Protein AF-A0A9Q0MK23-F1 (afdb_monomer_lite)

Foldseek 3Di:
DDPVVVVCCCCVPAWVVPWFQLPDPPTGTGDDPPPDDDPCNNPDPPDPADQVNVDNGQDKAKWKWKAAPVCVVVLVVQLVVLCVVPNFDQPDNAKDKDWDAADCPQADLRHPGTIIMIMGIFTDDPDLQADATGCQQSVQSSNVSCVVNLIDTDPPRAFLQCLALVNCVSRRVNLVVVLVVCCVVPVPCPVDDPSNCRSNVVDRDDDDDPSRQQCVSRPNHQDDAQSNEHPQWTFDDDSNGTGTHGNDPPPVPPCPPVPPPPPVVVVVVVVVPDDD

Radius of gyration: 21.76 Å; chains: 1; bounding box: 47×67×47 Å

Structure (mmCIF, N/CA/C/O backbone):
data_AF-A0A9Q0MK23-F1
#
_entry.id   AF-A0A9Q0MK23-F1
#
loop_
_atom_site.group_PDB
_atom_site.id
_atom_site.type_symbol
_atom_site.label_atom_id
_atom_site.label_alt_id
_atom_site.label_comp_id
_atom_site.label_asym_id
_atom_site.label_entity_id
_atom_site.label_seq_id
_atom_site.pdbx_PDB_ins_code
_atom_site.Cartn_x
_atom_site.Cartn_y
_atom_site.Cartn_z
_atom_site.occupancy
_atom_site.B_iso_or_equiv
_atom_site.auth_seq_id
_atom_site.auth_comp_id
_atom_site.auth_asym_id
_atom_site.auth_atom_id
_atom_site.pdbx_PDB_model_num
ATOM 1 N N . MET A 1 1 ? 8.676 -28.041 -16.168 1.00 52.66 1 MET A N 1
ATOM 2 C CA . MET A 1 1 ? 8.515 -27.317 -14.887 1.00 52.66 1 MET A CA 1
ATOM 3 C C . MET A 1 1 ? 9.915 -26.958 -14.398 1.00 52.66 1 MET A C 1
ATOM 5 O O . MET A 1 1 ? 10.782 -27.816 -14.487 1.00 52.66 1 MET A O 1
ATOM 9 N N . GLY A 1 2 ? 10.193 -25.704 -14.025 1.00 67.25 2 GLY A N 1
ATOM 10 C CA . GLY A 1 2 ? 11.558 -25.291 -13.646 1.00 67.25 2 GLY A CA 1
ATOM 11 C C . GLY A 1 2 ? 11.988 -25.865 -12.290 1.00 67.25 2 GLY A C 1
ATOM 12 O O . GLY A 1 2 ? 11.131 -26.119 -11.449 1.00 67.25 2 GLY A O 1
ATOM 13 N N . ALA A 1 3 ? 13.294 -26.030 -12.052 1.00 53.12 3 ALA A N 1
ATOM 14 C CA . ALA A 1 3 ? 13.825 -26.611 -10.809 1.00 53.12 3 ALA A CA 1
ATOM 15 C C . ALA A 1 3 ? 13.333 -25.888 -9.538 1.00 53.12 3 ALA A C 1
ATOM 17 O O . ALA A 1 3 ? 12.965 -26.541 -8.567 1.00 53.12 3 ALA A O 1
ATOM 18 N N . ILE A 1 4 ? 13.229 -24.552 -9.574 1.00 47.31 4 ILE A N 1
ATOM 19 C CA . ILE A 1 4 ? 12.642 -23.754 -8.482 1.00 47.31 4 ILE A CA 1
ATOM 20 C C . ILE A 1 4 ? 11.190 -24.150 -8.246 1.00 47.31 4 ILE A C 1
ATOM 22 O O . ILE A 1 4 ? 10.800 -24.368 -7.114 1.00 47.31 4 ILE A O 1
ATOM 26 N N . GLN A 1 5 ? 10.389 -24.253 -9.307 1.00 48.34 5 GLN A N 1
ATOM 27 C CA . GLN A 1 5 ? 8.966 -24.553 -9.190 1.00 48.34 5 GLN A CA 1
ATOM 28 C C . GLN A 1 5 ? 8.741 -25.946 -8.595 1.00 48.34 5 GLN A C 1
ATOM 30 O O . GLN A 1 5 ? 7.922 -26.089 -7.695 1.00 48.34 5 GLN A O 1
ATOM 35 N N . VAL A 1 6 ? 9.513 -26.941 -9.044 1.00 63.72 6 VAL A N 1
ATOM 36 C CA . VAL A 1 6 ? 9.483 -28.302 -8.485 1.00 63.72 6 VAL A CA 1
ATOM 37 C C . VAL A 1 6 ? 9.879 -28.288 -7.008 1.00 63.72 6 VAL A C 1
ATOM 39 O O . VAL A 1 6 ? 9.215 -28.913 -6.186 1.00 63.72 6 VAL A O 1
ATOM 42 N N . TRP A 1 7 ? 10.926 -27.541 -6.652 1.00 57.31 7 TRP A N 1
ATOM 43 C CA . TRP A 1 7 ? 11.396 -27.455 -5.271 1.00 57.31 7 TRP A CA 1
ATOM 44 C C . TRP A 1 7 ? 10.432 -26.678 -4.365 1.00 57.31 7 TRP A C 1
ATOM 46 O O . TRP A 1 7 ? 10.212 -27.072 -3.225 1.00 57.31 7 TRP A O 1
ATOM 56 N N . THR A 1 8 ? 9.808 -25.609 -4.859 1.00 53.47 8 THR A N 1
ATOM 57 C CA . THR A 1 8 ? 8.755 -24.858 -4.162 1.00 53.47 8 THR A CA 1
ATOM 58 C C . THR A 1 8 ? 7.526 -25.733 -3.930 1.00 53.47 8 THR A C 1
ATOM 60 O O . THR A 1 8 ? 7.001 -25.754 -2.823 1.00 53.47 8 THR A O 1
ATOM 63 N N . GLU A 1 9 ? 7.086 -26.492 -4.937 1.00 59.19 9 GLU A N 1
ATOM 64 C CA . GLU A 1 9 ? 5.956 -27.416 -4.796 1.00 59.19 9 GLU A CA 1
ATOM 65 C C . GLU A 1 9 ? 6.268 -28.520 -3.779 1.00 59.19 9 GLU A C 1
ATOM 67 O O . GLU A 1 9 ? 5.453 -28.810 -2.906 1.00 59.19 9 GLU A O 1
ATOM 72 N N . LEU A 1 10 ? 7.471 -29.094 -3.831 1.00 63.94 10 LEU A N 1
ATOM 73 C CA . LEU A 1 10 ? 7.904 -30.074 -2.844 1.00 63.94 10 LEU A CA 1
ATOM 74 C C . LEU A 1 10 ? 7.928 -29.468 -1.434 1.00 63.94 10 LEU A C 1
ATOM 76 O O . LEU A 1 10 ? 7.274 -30.009 -0.553 1.00 63.94 10 LEU A O 1
ATOM 80 N N . SER A 1 11 ? 8.629 -28.346 -1.243 1.00 56.69 11 SER A N 1
ATOM 81 C CA . SER A 1 11 ? 8.941 -27.766 0.075 1.00 56.69 11 SER A CA 1
ATOM 82 C C . SER A 1 11 ? 7.791 -27.028 0.769 1.00 56.69 11 SER A C 1
ATOM 84 O O . SER A 1 11 ? 7.803 -26.911 1.994 1.00 56.69 11 SER A O 1
ATOM 86 N N . LEU A 1 12 ? 6.824 -26.491 0.016 1.00 56.09 12 LEU A N 1
ATOM 87 C CA . LEU A 1 12 ? 5.689 -25.748 0.580 1.00 56.09 12 LEU A CA 1
ATOM 88 C C . LEU A 1 12 ? 4.392 -26.552 0.605 1.00 56.09 12 LEU A C 1
ATOM 90 O O . LEU A 1 12 ? 3.521 -26.245 1.415 1.00 56.09 12 LEU A O 1
ATOM 94 N N . TYR A 1 13 ? 4.235 -27.531 -0.290 1.00 54.88 13 TYR A N 1
ATOM 95 C CA . TYR A 1 13 ? 2.952 -28.209 -0.485 1.00 54.88 13 TYR A CA 1
ATOM 96 C C . TYR A 1 13 ? 2.974 -29.685 -0.091 1.00 54.88 13 TYR A C 1
ATOM 98 O O . TYR A 1 13 ? 1.978 -30.184 0.422 1.00 54.88 13 TYR A O 1
ATOM 106 N N . LYS A 1 14 ? 4.083 -30.394 -0.333 1.00 59.47 14 LYS A N 1
ATOM 107 C CA . LYS A 1 14 ? 4.143 -31.854 -0.147 1.00 59.47 14 LYS A CA 1
ATOM 108 C C . LYS A 1 14 ? 4.916 -32.265 1.103 1.00 59.47 14 LYS A C 1
ATOM 110 O O . LYS A 1 14 ? 4.497 -33.182 1.800 1.00 59.47 14 LYS A O 1
ATOM 115 N N . GLN A 1 15 ? 6.030 -31.597 1.387 1.00 63.53 15 GLN A N 1
ATOM 116 C CA . GLN A 1 15 ? 6.973 -31.997 2.424 1.00 63.53 15 GLN A CA 1
ATOM 117 C C . GLN A 1 15 ? 7.736 -30.786 2.969 1.00 63.53 15 GLN A C 1
ATOM 119 O O . GLN A 1 15 ? 8.055 -29.879 2.215 1.00 63.53 15 GLN A O 1
ATOM 124 N N . ALA A 1 16 ? 8.110 -30.783 4.250 1.00 60.09 16 ALA A N 1
ATOM 125 C CA . ALA A 1 16 ? 9.074 -29.817 4.789 1.00 60.09 16 ALA A CA 1
ATOM 126 C C . ALA A 1 16 ? 10.479 -30.460 4.870 1.00 60.09 16 ALA A C 1
ATOM 128 O O . ALA A 1 16 ? 10.826 -31.062 5.885 1.00 60.09 16 ALA A O 1
ATOM 129 N N . PRO A 1 17 ? 11.324 -30.366 3.823 1.00 53.47 17 PRO A N 1
ATOM 130 C CA . PRO A 1 17 ? 12.537 -31.187 3.692 1.00 53.47 17 PRO A CA 1
ATOM 131 C C . PRO A 1 17 ? 13.625 -30.882 4.728 1.00 53.47 17 PRO A C 1
ATOM 133 O O . PRO A 1 17 ? 14.553 -31.664 4.902 1.00 53.47 17 PRO A O 1
ATOM 136 N N . LEU A 1 18 ? 13.541 -29.732 5.400 1.00 52.94 18 LEU A N 1
ATOM 137 C CA . LEU A 1 18 ? 14.566 -29.264 6.334 1.00 52.94 18 LEU A CA 1
ATOM 138 C C . LEU A 1 18 ? 14.138 -29.360 7.798 1.00 52.94 18 LEU A C 1
ATOM 140 O O . LEU A 1 18 ? 14.956 -29.108 8.683 1.00 52.94 18 LEU A O 1
ATOM 144 N N . ARG A 1 19 ? 12.864 -29.666 8.076 1.00 55.44 19 ARG A N 1
ATOM 145 C CA . ARG A 1 19 ? 12.361 -29.666 9.446 1.00 55.44 19 ARG A CA 1
ATOM 146 C C . ARG A 1 19 ? 11.060 -30.423 9.605 1.00 55.44 19 ARG A C 1
ATOM 148 O O . ARG A 1 19 ? 10.177 -30.287 8.770 1.00 55.44 19 ARG A O 1
ATOM 155 N N . GLN A 1 20 ? 10.907 -31.076 10.756 1.00 58.97 20 GLN A N 1
ATOM 156 C CA . GLN A 1 20 ? 9.629 -31.653 11.128 1.00 58.97 20 GLN A CA 1
ATOM 157 C C . GLN A 1 20 ? 8.517 -30.591 11.213 1.00 58.97 20 GLN A C 1
ATOM 159 O O . GLN A 1 20 ? 8.655 -29.648 12.006 1.00 58.97 20 GLN A O 1
ATOM 164 N N . PRO A 1 21 ? 7.432 -30.698 10.413 1.00 55.38 21 PRO A N 1
ATOM 165 C CA . PRO A 1 21 ? 6.253 -29.866 10.568 1.00 55.38 21 PRO A CA 1
ATOM 166 C C . PRO A 1 21 ? 5.661 -30.078 11.955 1.00 55.38 21 PRO A C 1
ATOM 168 O O . PRO A 1 21 ? 5.456 -31.208 12.389 1.00 55.38 21 PRO A O 1
ATOM 171 N N . VAL A 1 22 ? 5.320 -28.981 12.624 1.00 53.56 22 VAL A N 1
ATOM 172 C CA . VAL A 1 22 ? 4.729 -28.995 13.973 1.00 53.56 22 VAL A CA 1
ATOM 173 C C . VAL A 1 22 ? 3.346 -29.683 14.000 1.00 53.56 22 VAL A C 1
ATOM 175 O O . VAL A 1 22 ? 2.850 -30.003 15.073 1.00 53.56 22 VAL A O 1
ATOM 178 N N . PHE A 1 23 ? 2.744 -29.945 12.833 1.00 54.06 23 PHE A N 1
ATOM 179 C CA . PHE A 1 23 ? 1.391 -30.496 12.660 1.00 54.06 23 PHE A CA 1
ATOM 180 C C . PHE A 1 23 ? 1.347 -31.846 11.937 1.00 54.06 23 PHE A C 1
ATOM 182 O O . PHE A 1 23 ? 0.297 -32.234 11.435 1.00 54.06 23 PHE A O 1
ATOM 189 N N . SER A 1 24 ? 2.475 -32.542 11.820 1.00 55.50 24 SER A N 1
ATOM 190 C CA . SER A 1 24 ? 2.459 -33.892 11.265 1.00 55.50 24 SER A CA 1
ATOM 191 C C . SER A 1 24 ? 2.039 -34.881 12.356 1.00 55.50 24 SER A C 1
ATOM 193 O O . SER A 1 24 ? 2.682 -34.983 13.401 1.00 55.50 24 SER A O 1
ATOM 195 N N . GLU A 1 25 ? 0.944 -35.595 12.105 1.00 54.75 25 GLU A N 1
ATOM 196 C CA . GLU A 1 25 ? 0.467 -36.698 12.951 1.00 54.75 25 GLU A CA 1
ATOM 197 C C . GLU A 1 25 ? 1.193 -38.022 12.630 1.00 54.75 25 GLU A C 1
ATOM 199 O O . GLU A 1 25 ? 1.073 -38.993 13.370 1.00 54.75 25 GLU A O 1
ATOM 204 N N . ASP A 1 26 ? 1.990 -38.051 11.554 1.00 59.41 26 ASP A N 1
ATOM 205 C CA . ASP A 1 26 ? 2.649 -39.233 10.984 1.00 59.41 26 ASP A CA 1
ATOM 206 C C . ASP A 1 26 ? 4.183 -39.273 11.164 1.00 59.41 26 ASP A C 1
ATOM 208 O O . ASP A 1 26 ? 4.863 -40.073 10.525 1.00 59.41 26 ASP A O 1
ATOM 212 N N . GLY A 1 27 ? 4.759 -38.445 12.045 1.00 57.50 27 GLY A N 1
ATOM 213 C CA . GLY A 1 27 ? 6.188 -38.534 12.405 1.00 57.50 27 GLY A CA 1
ATOM 214 C C . GLY A 1 27 ? 7.124 -37.532 11.718 1.00 57.50 27 GLY A C 1
ATOM 215 O O . GLY A 1 27 ? 8.347 -37.627 11.837 1.00 57.50 27 GLY A O 1
ATOM 216 N N . GLY A 1 28 ? 6.571 -36.508 11.079 1.00 56.25 28 GLY A N 1
ATOM 217 C CA . GLY A 1 28 ? 7.235 -35.220 10.941 1.00 56.25 28 GLY A CA 1
ATOM 218 C C . GLY A 1 28 ? 7.718 -34.856 9.548 1.00 56.25 28 GLY A C 1
ATOM 219 O O . GLY A 1 28 ? 8.717 -34.164 9.476 1.00 56.25 28 GLY A O 1
ATOM 220 N N . PHE A 1 29 ? 7.076 -35.231 8.440 1.00 59.88 29 PHE A N 1
ATOM 221 C CA . PHE A 1 29 ? 7.522 -34.720 7.125 1.00 59.88 29 PHE A CA 1
ATOM 222 C C . PHE A 1 29 ? 6.399 -34.373 6.156 1.00 59.88 29 PHE A C 1
ATOM 224 O O . PHE A 1 29 ? 6.609 -33.527 5.287 1.00 59.88 29 PHE A O 1
ATOM 231 N N . THR A 1 30 ? 5.215 -34.946 6.336 1.00 60.16 30 THR A N 1
ATOM 232 C CA . THR A 1 30 ? 4.072 -34.768 5.442 1.00 60.16 30 THR A CA 1
ATOM 233 C C . THR A 1 30 ? 3.189 -33.617 5.928 1.00 60.16 30 THR A C 1
ATOM 235 O O . THR A 1 30 ? 2.909 -33.489 7.120 1.00 60.16 30 THR A O 1
ATOM 238 N N . LEU A 1 31 ? 2.779 -32.731 5.016 1.00 59.19 31 LEU A N 1
ATOM 239 C CA . LEU A 1 31 ? 1.850 -31.637 5.314 1.00 59.19 31 LEU A CA 1
ATOM 240 C C . LEU A 1 31 ? 0.431 -32.051 4.909 1.00 59.19 31 LEU A C 1
ATOM 242 O O . LEU A 1 31 ? 0.141 -32.192 3.722 1.00 59.19 31 LEU A O 1
ATOM 246 N N . THR A 1 32 ? -0.473 -32.201 5.877 1.00 57.44 32 THR A N 1
ATOM 247 C CA . THR A 1 32 ? -1.899 -32.413 5.592 1.00 57.44 32 THR A CA 1
ATOM 248 C C . THR A 1 32 ? -2.557 -31.060 5.313 1.00 57.44 32 THR A C 1
ATOM 250 O O . THR A 1 32 ? -2.648 -30.208 6.194 1.00 57.44 32 THR A O 1
ATOM 253 N N . ASN A 1 33 ? -2.984 -30.826 4.071 1.00 54.56 33 ASN A N 1
ATOM 254 C CA . ASN A 1 33 ? -3.723 -29.623 3.675 1.00 54.56 33 ASN A CA 1
ATOM 255 C C . ASN A 1 33 ? -5.242 -29.885 3.806 1.00 54.56 33 ASN A C 1
ATOM 257 O O . ASN A 1 33 ? -5.711 -30.861 3.216 1.00 54.56 33 ASN A O 1
ATOM 261 N N . PRO A 1 34 ? -6.025 -29.042 4.514 1.00 55.41 34 PRO A N 1
ATOM 262 C CA . PRO A 1 34 ? -5.636 -27.783 5.156 1.00 55.41 34 PRO A CA 1
ATOM 263 C C . PRO A 1 34 ? -4.910 -27.948 6.492 1.00 55.41 34 PRO A C 1
ATOM 265 O O . PRO A 1 34 ? -5.410 -28.585 7.413 1.00 55.41 34 PRO A O 1
ATOM 268 N N . ALA A 1 35 ? -3.768 -27.264 6.623 1.00 56.31 35 ALA A N 1
ATOM 269 C CA . ALA A 1 35 ? -3.115 -27.061 7.910 1.00 56.31 35 ALA A CA 1
ATOM 270 C C . ALA A 1 35 ? -3.940 -26.051 8.724 1.00 56.31 35 ALA A C 1
ATOM 272 O O . ALA A 1 35 ? -3.910 -24.846 8.465 1.00 56.31 35 ALA A O 1
ATOM 273 N N . THR A 1 36 ? -4.716 -26.542 9.689 1.00 53.88 36 THR A N 1
ATOM 274 C CA . THR A 1 36 ? -5.566 -25.721 10.561 1.00 53.88 36 THR A CA 1
ATOM 275 C C . THR A 1 36 ? -4.973 -25.619 11.964 1.00 53.88 36 THR A C 1
ATOM 277 O O . THR A 1 36 ? -4.574 -26.626 12.540 1.00 53.88 36 THR A O 1
ATOM 280 N N . GLY A 1 37 ? -4.932 -24.418 12.546 1.00 61.78 37 GLY A N 1
ATOM 281 C CA . GLY A 1 37 ? -4.391 -24.196 13.890 1.00 61.78 37 GLY A CA 1
ATOM 282 C C . GLY A 1 37 ? -4.315 -22.715 14.267 1.00 61.78 37 GLY A C 1
ATOM 283 O O . GLY A 1 37 ? -4.621 -21.834 13.463 1.00 61.78 37 GLY A O 1
ATOM 284 N N . TYR A 1 38 ? -3.904 -22.413 15.499 1.00 53.34 38 TYR A N 1
ATOM 285 C CA . TYR A 1 38 ? -3.679 -21.028 15.921 1.00 53.34 38 TYR A CA 1
ATOM 286 C C . TYR A 1 38 ? -2.484 -20.413 15.177 1.00 53.34 38 TYR A C 1
ATOM 288 O O . TYR A 1 38 ? -1.468 -21.076 14.976 1.00 53.34 38 TYR A O 1
ATOM 296 N N . ALA A 1 39 ? -2.560 -19.124 14.824 1.00 51.16 39 ALA A N 1
ATOM 297 C CA . ALA A 1 39 ? -1.513 -18.434 14.057 1.00 51.16 39 ALA A CA 1
ATOM 298 C C . ALA A 1 39 ? -0.118 -18.534 14.701 1.00 51.16 39 ALA A C 1
ATOM 300 O O . ALA A 1 39 ? 0.872 -18.733 14.002 1.00 51.16 39 ALA A O 1
ATOM 301 N N . HIS A 1 40 ? -0.042 -18.471 16.036 1.00 52.22 40 HIS A N 1
ATOM 302 C CA . HIS A 1 40 ? 1.217 -18.637 16.765 1.00 52.22 40 HIS A CA 1
ATOM 303 C C . HIS A 1 40 ? 1.793 -20.055 16.666 1.00 52.22 40 HIS A C 1
ATOM 305 O O . HIS A 1 40 ? 2.968 -20.218 16.943 1.00 52.22 40 HIS A O 1
ATOM 311 N N . GLY A 1 41 ? 0.998 -21.069 16.315 1.00 51.09 41 GLY A N 1
ATOM 312 C CA . GLY A 1 41 ? 1.461 -22.429 16.040 1.00 51.09 41 GLY A CA 1
ATOM 313 C C . GLY A 1 41 ? 1.798 -22.637 14.562 1.00 51.09 41 GLY A C 1
ATOM 314 O O . GLY A 1 41 ? 2.791 -23.283 14.255 1.00 51.09 41 GLY A O 1
ATOM 315 N N . LEU A 1 42 ? 1.001 -22.062 13.653 1.00 52.69 42 LEU A N 1
ATOM 316 C CA . LEU A 1 42 ? 1.181 -22.184 12.198 1.00 52.69 42 LEU A CA 1
ATOM 317 C C . LEU A 1 42 ? 2.374 -21.378 11.664 1.00 52.69 42 LEU A C 1
ATOM 319 O O . LEU A 1 42 ? 3.008 -21.787 10.698 1.00 52.69 42 LEU A O 1
ATOM 323 N N . MET A 1 43 ? 2.670 -20.229 12.279 1.00 52.06 43 MET A N 1
ATOM 324 C CA . MET A 1 43 ? 3.688 -19.280 11.809 1.00 52.06 43 MET A CA 1
ATOM 325 C C . MET A 1 43 ? 4.837 -19.084 12.808 1.00 52.06 43 MET A C 1
ATOM 327 O O . MET A 1 43 ? 5.680 -18.207 12.607 1.00 52.06 43 MET A O 1
ATOM 331 N N . GLN A 1 44 ? 4.901 -19.863 13.900 1.00 52.72 44 GLN A N 1
ATOM 332 C CA . GLN A 1 44 ? 6.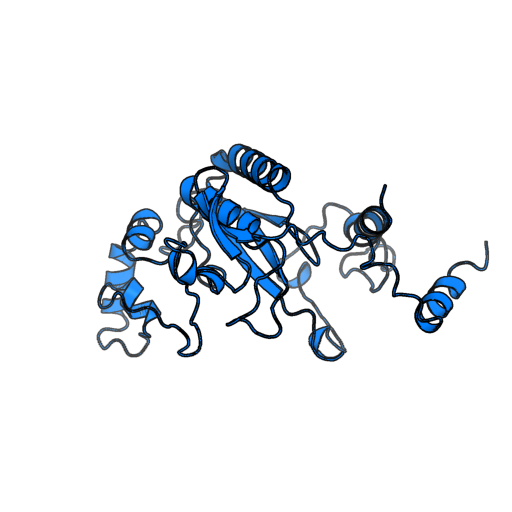064 -19.790 14.786 1.00 52.72 44 GLN A CA 1
ATOM 333 C C . GLN A 1 44 ? 7.285 -20.385 14.096 1.00 52.72 44 GLN A C 1
ATOM 335 O O . GLN A 1 44 ? 7.430 -21.601 13.971 1.00 52.72 44 GLN A O 1
ATOM 340 N N . ASN A 1 45 ? 8.254 -19.527 13.804 1.00 52.53 45 ASN A N 1
ATOM 341 C CA . ASN A 1 45 ? 9.634 -19.961 13.687 1.00 52.53 45 ASN A CA 1
ATOM 342 C C . ASN A 1 45 ? 10.158 -20.270 15.097 1.00 52.53 45 ASN A C 1
ATOM 344 O O . ASN A 1 45 ? 10.768 -19.423 15.741 1.00 52.53 45 ASN A O 1
ATOM 348 N N . ARG A 1 46 ? 9.910 -21.473 15.626 1.00 55.81 46 ARG A N 1
ATOM 349 C CA . ARG A 1 46 ? 10.711 -21.959 16.765 1.00 55.81 46 ARG A CA 1
ATOM 350 C C . ARG A 1 46 ? 12.069 -22.296 16.189 1.00 55.81 46 ARG A C 1
ATOM 352 O O . ARG A 1 46 ? 12.090 -23.129 15.312 1.00 55.81 46 ARG A O 1
ATOM 359 N N . CYS A 1 47 ? 13.197 -21.734 16.588 1.00 56.31 47 CYS A N 1
ATOM 360 C CA . CYS A 1 47 ? 14.511 -22.142 16.062 1.00 56.31 47 CYS A CA 1
ATOM 361 C C . CYS A 1 47 ? 15.516 -22.288 17.207 1.00 56.31 47 CYS A C 1
ATOM 363 O O . CYS A 1 47 ? 15.464 -21.514 18.151 1.00 56.31 47 CYS A O 1
ATOM 365 N N . GLN A 1 48 ? 16.404 -23.292 17.136 1.00 63.50 48 GLN A N 1
ATOM 366 C CA . GLN A 1 48 ? 17.593 -23.358 18.007 1.00 63.50 48 GLN A CA 1
ATOM 367 C C . GLN A 1 48 ? 18.696 -22.420 17.494 1.00 63.50 48 GLN A C 1
ATOM 369 O O . GLN A 1 48 ? 19.367 -21.772 18.286 1.00 63.50 48 GLN A O 1
ATOM 374 N N . LYS A 1 49 ? 18.842 -22.334 16.164 1.00 58.31 49 LYS A N 1
ATOM 375 C CA . LYS A 1 49 ? 19.532 -21.267 15.428 1.00 58.31 49 LYS A CA 1
ATOM 376 C C . LYS A 1 49 ? 18.611 -20.799 14.309 1.00 58.31 49 LYS A C 1
ATOM 378 O O . LYS A 1 49 ? 18.062 -21.624 13.575 1.00 58.31 49 LYS A O 1
ATOM 383 N N . CYS A 1 50 ? 18.367 -19.506 14.229 1.00 61.09 50 CYS A N 1
ATOM 384 C CA . CYS A 1 50 ? 17.440 -18.892 13.294 1.00 61.09 50 CYS A CA 1
ATOM 385 C C . CYS A 1 50 ? 18.163 -18.436 12.022 1.00 61.09 50 CYS A C 1
ATOM 387 O O . CYS A 1 50 ? 19.385 -18.349 11.980 1.00 61.09 50 CYS A O 1
ATOM 389 N N . VAL A 1 51 ? 17.413 -18.125 10.962 1.00 58.44 51 VAL A N 1
ATOM 390 C CA . VAL A 1 51 ? 17.986 -17.732 9.656 1.00 58.44 51 VAL A CA 1
ATOM 391 C C . VAL A 1 51 ? 18.908 -16.507 9.726 1.00 58.44 51 VAL A C 1
ATOM 393 O O . VAL A 1 51 ? 19.788 -16.360 8.884 1.00 58.44 51 VAL A O 1
ATOM 396 N N . TRP A 1 52 ? 18.737 -15.647 10.732 1.00 61.22 52 TRP A N 1
ATOM 397 C CA . TRP A 1 52 ? 19.602 -14.494 10.999 1.00 61.22 52 TRP A CA 1
ATOM 398 C C . TRP A 1 52 ? 20.890 -14.836 11.769 1.00 61.22 52 TRP A C 1
ATOM 400 O O . TRP A 1 52 ? 21.794 -14.009 11.811 1.00 61.22 52 TRP A O 1
ATOM 410 N N . ASP A 1 53 ? 21.012 -16.046 12.325 1.00 59.62 53 ASP A N 1
ATOM 411 C CA . ASP A 1 53 ? 22.221 -16.512 13.024 1.00 59.62 53 ASP A CA 1
ATOM 412 C C . ASP A 1 53 ? 23.284 -17.074 12.058 1.00 59.62 53 ASP A C 1
ATOM 414 O O . ASP A 1 53 ? 24.426 -17.305 12.452 1.00 59.62 53 ASP A O 1
ATOM 418 N N . TYR A 1 54 ? 22.937 -17.291 10.782 1.00 61.00 54 TYR A N 1
ATOM 419 C CA . TYR A 1 54 ? 23.823 -17.861 9.751 1.00 61.00 54 TYR A CA 1
ATOM 420 C C . TYR A 1 54 ? 24.571 -16.801 8.919 1.00 61.00 54 TYR A C 1
ATOM 422 O O . TYR A 1 54 ? 25.016 -17.077 7.805 1.00 61.00 54 TYR A O 1
ATOM 430 N N . GLY A 1 55 ? 24.727 -15.586 9.448 1.00 58.00 55 GLY A N 1
ATOM 431 C CA . GLY A 1 55 ? 25.355 -14.459 8.754 1.00 58.00 55 GLY A CA 1
ATOM 432 C C . GLY A 1 55 ? 24.327 -13.426 8.290 1.00 58.00 55 GLY A C 1
ATOM 433 O O . GLY A 1 55 ? 23.197 -13.446 8.776 1.00 58.00 55 GLY A O 1
ATOM 434 N N . PRO A 1 56 ? 24.688 -12.480 7.399 1.00 55.09 56 PRO A N 1
ATOM 435 C CA . PRO A 1 56 ? 23.764 -11.450 6.931 1.00 55.09 56 PRO A CA 1
ATOM 436 C C . PRO A 1 56 ? 22.567 -12.122 6.254 1.00 55.09 56 PRO A C 1
ATOM 438 O O . PRO A 1 56 ? 22.646 -12.549 5.104 1.00 55.09 56 PRO A O 1
ATOM 441 N N . GLY A 1 57 ? 21.490 -12.267 7.027 1.00 54.94 57 GLY A N 1
ATOM 442 C CA . GLY A 1 57 ? 20.323 -13.053 6.672 1.00 54.94 57 GLY A CA 1
ATOM 443 C C . GLY A 1 57 ? 19.631 -12.542 5.415 1.00 54.94 57 GLY A C 1
ATOM 444 O O . GLY A 1 57 ? 19.919 -11.462 4.890 1.00 54.94 57 GLY A O 1
ATOM 445 N N . THR A 1 58 ? 18.660 -13.320 4.941 1.00 58.06 58 THR A N 1
ATOM 446 C CA . THR A 1 58 ? 17.741 -12.856 3.898 1.00 58.06 58 THR A CA 1
ATOM 447 C C . THR A 1 58 ? 16.819 -11.810 4.513 1.00 58.06 58 THR A C 1
ATOM 449 O O . THR A 1 58 ? 15.733 -12.113 4.994 1.00 58.06 58 THR A O 1
ATOM 452 N N . TYR A 1 59 ? 17.290 -10.570 4.563 1.00 70.62 59 TYR A N 1
ATOM 453 C CA . TYR A 1 59 ? 16.488 -9.444 4.993 1.00 70.62 59 TYR A CA 1
ATOM 454 C C . TYR A 1 59 ? 15.450 -9.143 3.913 1.00 70.62 59 TYR A C 1
ATOM 456 O O . TYR A 1 59 ? 15.788 -9.014 2.730 1.00 70.62 59 TYR A O 1
ATOM 464 N N . VAL A 1 60 ? 14.190 -9.027 4.316 1.00 78.25 60 VAL A N 1
ATOM 465 C CA . VAL A 1 60 ? 13.077 -8.766 3.407 1.00 78.25 60 VAL A CA 1
ATOM 466 C C . VAL A 1 60 ? 12.399 -7.447 3.724 1.00 78.25 60 VAL A C 1
ATOM 468 O O . VAL A 1 60 ? 12.412 -6.964 4.851 1.00 78.25 60 VAL A O 1
ATOM 471 N N . HIS A 1 61 ? 11.853 -6.833 2.685 1.00 82.88 61 HIS A N 1
ATOM 472 C CA . HIS A 1 61 ? 10.967 -5.699 2.803 1.00 82.88 61 HIS A CA 1
ATOM 473 C C . HIS A 1 61 ? 9.584 -6.107 2.338 1.00 82.88 61 HIS A C 1
ATOM 475 O O . HIS A 1 61 ? 9.419 -6.604 1.221 1.00 82.88 61 HIS A O 1
ATOM 481 N N . GLU A 1 62 ? 8.602 -5.782 3.157 1.00 87.75 62 GLU A N 1
ATOM 482 C CA . GLU A 1 62 ? 7.218 -6.167 2.955 1.00 87.75 62 GLU A CA 1
ATOM 483 C C . GLU A 1 62 ? 6.384 -4.956 2.553 1.00 87.75 62 GLU A C 1
ATOM 485 O O . GLU A 1 62 ? 6.600 -3.833 3.017 1.00 87.75 62 GLU A O 1
ATOM 490 N N . PHE A 1 63 ? 5.447 -5.201 1.651 1.00 91.56 63 PHE A N 1
ATOM 491 C CA . PHE A 1 63 ? 4.299 -4.345 1.424 1.00 91.56 63 PHE A CA 1
ATOM 492 C C . PHE A 1 63 ? 3.041 -5.145 1.740 1.00 91.56 63 PHE A C 1
ATOM 494 O O . PHE A 1 63 ? 2.931 -6.271 1.266 1.00 91.56 63 PHE A O 1
ATOM 501 N N . ALA A 1 64 ? 2.071 -4.572 2.450 1.00 94.00 64 ALA A N 1
ATOM 502 C CA . ALA A 1 64 ? 0.776 -5.215 2.658 1.00 94.00 64 ALA A CA 1
ATOM 503 C C . ALA A 1 64 ? -0.392 -4.227 2.564 1.00 94.00 64 ALA A C 1
ATOM 505 O O . ALA A 1 64 ? -0.348 -3.133 3.130 1.00 94.00 64 ALA A O 1
ATOM 506 N N . ALA A 1 65 ? -1.471 -4.641 1.899 1.00 96.12 65 ALA A N 1
ATOM 507 C CA . ALA A 1 65 ? -2.723 -3.893 1.848 1.00 96.12 65 ALA A CA 1
ATOM 508 C C . ALA A 1 65 ? -3.946 -4.800 2.034 1.00 96.12 65 ALA A C 1
ATOM 510 O O . ALA A 1 65 ? -3.991 -5.936 1.563 1.00 96.12 65 ALA A O 1
ATOM 511 N N . ALA A 1 66 ? -4.960 -4.244 2.690 1.00 96.69 66 ALA A N 1
ATOM 512 C CA . ALA A 1 66 ? -6.228 -4.884 3.008 1.00 96.69 66 ALA A CA 1
ATOM 513 C C . ALA A 1 66 ? -7.350 -4.349 2.110 1.00 96.69 66 ALA A C 1
ATOM 515 O O . ALA A 1 66 ? -7.760 -3.187 2.227 1.00 96.69 66 ALA A O 1
ATOM 516 N N . LEU A 1 67 ? -7.887 -5.189 1.230 1.00 97.69 67 LEU A N 1
ATOM 517 C CA . LEU A 1 67 ? -8.974 -4.849 0.314 1.00 97.69 67 LEU A CA 1
ATOM 518 C C . LEU A 1 67 ? -10.297 -5.446 0.779 1.00 97.69 67 LEU A C 1
ATOM 520 O O . LEU A 1 67 ? -10.326 -6.475 1.447 1.00 97.69 67 LEU A O 1
ATOM 524 N N . ASP A 1 68 ? -11.401 -4.822 0.371 1.00 97.44 68 ASP A N 1
ATOM 525 C CA . ASP A 1 68 ? -12.703 -5.488 0.430 1.00 97.44 68 ASP A CA 1
ATOM 526 C C . ASP A 1 68 ? -12.619 -6.807 -0.349 1.00 97.44 68 ASP A C 1
ATOM 528 O O . ASP A 1 68 ? -12.136 -6.826 -1.486 1.00 97.44 68 ASP A O 1
ATOM 532 N N . LEU A 1 69 ? -13.089 -7.902 0.253 1.00 97.50 69 LEU A N 1
ATOM 533 C CA . LEU A 1 69 ? -13.069 -9.228 -0.360 1.00 97.50 69 LEU A CA 1
ATOM 534 C C . LEU A 1 69 ? -13.684 -9.239 -1.773 1.00 97.50 69 LEU A C 1
ATOM 536 O O . LEU A 1 69 ? -13.203 -9.955 -2.651 1.00 97.50 69 LEU A O 1
ATOM 540 N N . LYS A 1 70 ? -14.686 -8.392 -2.039 1.00 97.75 70 LYS A N 1
ATOM 541 C CA . LYS A 1 70 ? -15.332 -8.263 -3.358 1.00 97.75 70 LYS A CA 1
ATOM 542 C C . LYS A 1 70 ? -14.376 -7.794 -4.460 1.00 97.75 70 LYS A C 1
ATOM 544 O O . LYS A 1 70 ? -14.625 -8.059 -5.631 1.00 97.75 70 LYS A O 1
ATOM 549 N N . ARG A 1 71 ? -13.278 -7.115 -4.107 1.00 98.19 71 ARG A N 1
ATOM 550 C CA . ARG A 1 71 ? -12.257 -6.622 -5.050 1.00 98.19 71 ARG A CA 1
ATOM 551 C C . ARG A 1 71 ? -11.144 -7.635 -5.319 1.00 98.19 71 ARG A C 1
ATOM 553 O O . ARG A 1 71 ? -10.245 -7.346 -6.104 1.00 98.19 71 ARG A O 1
ATOM 560 N N . PHE A 1 72 ? -11.189 -8.823 -4.707 1.00 97.88 72 PHE A N 1
ATOM 561 C CA . PHE A 1 72 ? -10.100 -9.798 -4.796 1.00 97.88 72 PHE A CA 1
ATOM 562 C C . PHE A 1 72 ? -9.779 -10.215 -6.237 1.00 97.88 72 PHE A C 1
ATOM 564 O O . PHE A 1 72 ? -8.617 -10.196 -6.641 1.00 97.88 72 PHE A O 1
ATOM 571 N N . ARG A 1 73 ? -10.804 -10.535 -7.037 1.00 97.38 73 ARG A N 1
ATOM 572 C CA . ARG A 1 73 ? -10.622 -10.940 -8.438 1.00 97.38 73 ARG A CA 1
ATOM 573 C C . ARG A 1 73 ? -9.907 -9.863 -9.255 1.00 97.38 73 ARG A C 1
ATOM 575 O O . ARG A 1 73 ? -8.926 -10.157 -9.931 1.00 97.38 73 ARG A O 1
ATOM 582 N N . GLU A 1 74 ? -10.378 -8.625 -9.149 1.00 98.31 74 GLU A N 1
ATOM 583 C CA . GLU A 1 74 ? -9.814 -7.477 -9.863 1.00 98.31 74 GLU A CA 1
ATOM 584 C C . GLU A 1 74 ? -8.359 -7.212 -9.449 1.00 98.31 74 GLU A C 1
ATOM 586 O O . GLU A 1 74 ? -7.507 -6.952 -10.299 1.00 98.31 74 GLU A O 1
ATOM 591 N N . ALA A 1 75 ? -8.042 -7.369 -8.159 1.00 98.12 75 ALA A N 1
ATOM 592 C CA . ALA A 1 75 ? -6.674 -7.270 -7.661 1.00 98.12 75 ALA A CA 1
ATOM 593 C C . ALA A 1 75 ? -5.756 -8.337 -8.283 1.00 98.12 75 ALA A C 1
ATOM 595 O O . ALA A 1 75 ? -4.684 -8.004 -8.787 1.00 98.12 75 ALA A O 1
ATOM 596 N N . VAL A 1 76 ? -6.177 -9.606 -8.308 1.00 97.50 76 VAL A N 1
ATOM 597 C CA . VAL A 1 76 ? -5.388 -10.711 -8.888 1.00 97.50 76 VAL A CA 1
ATOM 598 C C . VAL A 1 76 ? -5.175 -10.526 -10.393 1.00 97.50 76 VAL A C 1
ATOM 600 O O . VAL A 1 76 ? -4.065 -10.731 -10.892 1.00 97.50 76 VAL A O 1
ATOM 603 N N . GLU A 1 77 ? -6.213 -10.123 -11.127 1.00 97.69 77 GLU A N 1
ATOM 604 C CA . GLU A 1 77 ? -6.124 -9.857 -12.566 1.00 97.69 77 GLU A CA 1
ATOM 605 C C . GLU A 1 77 ? -5.178 -8.683 -12.861 1.00 97.69 77 GLU A C 1
ATOM 607 O O . GLU A 1 77 ? -4.305 -8.795 -13.728 1.00 97.69 77 GLU A O 1
ATOM 612 N N . GLY A 1 78 ? -5.276 -7.592 -12.097 1.00 98.12 78 GLY A N 1
ATOM 613 C CA . GLY A 1 78 ? -4.388 -6.441 -12.243 1.00 98.12 78 GLY A CA 1
ATOM 614 C C . GLY A 1 78 ? -2.929 -6.765 -11.909 1.00 98.12 78 GLY A C 1
ATOM 615 O O . GLY A 1 78 ? -2.039 -6.414 -12.684 1.00 98.12 78 GLY A O 1
ATOM 616 N N . ILE A 1 79 ? -2.670 -7.517 -10.831 1.00 96.94 79 ILE A N 1
ATOM 617 C CA . ILE A 1 79 ? -1.321 -8.000 -10.483 1.00 96.94 79 ILE A CA 1
ATOM 618 C C . ILE A 1 79 ? -0.742 -8.836 -11.627 1.00 96.94 79 ILE A C 1
ATOM 620 O O . ILE A 1 79 ? 0.390 -8.608 -12.057 1.00 96.94 79 ILE A O 1
ATOM 624 N N . ARG A 1 80 ? -1.525 -9.775 -12.173 1.00 95.94 80 ARG A N 1
ATOM 625 C CA . ARG A 1 80 ? -1.099 -10.612 -13.303 1.00 95.94 80 ARG A CA 1
ATOM 626 C C . ARG A 1 80 ? -0.732 -9.766 -14.521 1.00 95.94 80 ARG A C 1
ATOM 628 O O . ARG A 1 80 ? 0.278 -10.038 -15.168 1.00 95.94 80 ARG A O 1
ATOM 635 N N . ASN A 1 81 ? -1.531 -8.752 -14.840 1.00 97.00 81 ASN A N 1
ATOM 636 C CA . ASN A 1 81 ? -1.277 -7.874 -15.980 1.00 97.00 81 ASN A CA 1
ATOM 637 C C . ASN A 1 81 ? -0.018 -7.022 -15.781 1.00 97.00 81 ASN A C 1
ATOM 639 O O . ASN A 1 81 ? 0.780 -6.904 -16.709 1.00 97.00 81 ASN A O 1
ATOM 643 N N . ILE A 1 82 ? 0.217 -6.506 -14.573 1.00 96.69 82 ILE A N 1
ATOM 644 C CA . ILE A 1 82 ? 1.454 -5.789 -14.235 1.00 96.69 82 ILE A CA 1
ATOM 645 C C . ILE A 1 82 ? 2.675 -6.696 -14.426 1.00 96.69 82 ILE A C 1
ATOM 647 O O . ILE A 1 82 ? 3.634 -6.304 -15.091 1.00 96.69 82 ILE A O 1
ATOM 651 N N . LEU A 1 83 ? 2.624 -7.928 -13.915 1.00 92.62 83 LEU A N 1
ATOM 652 C CA . LEU A 1 83 ? 3.742 -8.873 -14.006 1.00 92.62 83 LEU A CA 1
ATOM 653 C C . LEU A 1 83 ? 4.033 -9.344 -15.436 1.00 92.62 83 LEU A C 1
ATOM 655 O O . LEU A 1 83 ? 5.173 -9.685 -15.744 1.00 92.62 83 LEU A O 1
ATOM 659 N N . ARG A 1 84 ? 3.034 -9.320 -16.327 1.00 91.69 84 ARG A N 1
ATOM 660 C CA . ARG A 1 84 ? 3.229 -9.548 -17.769 1.00 91.69 84 ARG A CA 1
ATOM 661 C C . ARG A 1 84 ? 3.957 -8.395 -18.457 1.00 91.69 84 ARG A C 1
ATOM 663 O O . ARG A 1 84 ? 4.704 -8.641 -19.398 1.00 91.69 84 ARG A O 1
ATOM 670 N N . LEU A 1 85 ? 3.745 -7.155 -18.011 1.00 90.06 85 LEU A N 1
ATOM 671 C CA . LEU A 1 85 ? 4.441 -5.983 -18.556 1.00 90.06 85 LEU A CA 1
ATOM 672 C C . LEU A 1 85 ? 5.903 -5.938 -18.108 1.00 90.06 85 LEU A C 1
ATOM 674 O O . LEU A 1 85 ? 6.783 -5.586 -18.894 1.00 90.06 85 LEU A O 1
ATOM 678 N N . GLN A 1 86 ? 6.153 -6.273 -16.843 1.00 87.38 86 GLN A N 1
ATOM 679 C CA . GLN A 1 86 ? 7.487 -6.349 -16.270 1.00 87.38 86 GLN A CA 1
ATOM 680 C C . GLN A 1 86 ? 7.486 -7.330 -15.093 1.00 87.38 86 GLN A C 1
ATOM 682 O O . GLN A 1 86 ? 6.730 -7.169 -14.134 1.00 87.38 86 GLN A O 1
ATOM 687 N N . GLY A 1 87 ? 8.365 -8.332 -15.147 1.00 85.00 87 GLY A N 1
ATOM 688 C CA . GLY A 1 87 ? 8.532 -9.287 -14.055 1.00 85.00 87 GLY A CA 1
ATOM 689 C C . GLY A 1 87 ? 9.074 -8.634 -12.779 1.00 85.00 87 GLY A C 1
ATOM 690 O O . GLY A 1 87 ? 9.742 -7.599 -12.823 1.00 85.00 87 GLY A O 1
ATOM 691 N N . ALA A 1 88 ? 8.804 -9.267 -11.641 1.00 86.12 88 ALA A N 1
ATOM 692 C CA . ALA A 1 88 ? 9.351 -8.897 -10.341 1.00 86.12 88 ALA A CA 1
ATOM 693 C C . ALA A 1 88 ? 9.879 -10.132 -9.613 1.00 86.12 88 ALA A C 1
ATOM 695 O O . ALA A 1 88 ? 9.469 -11.254 -9.911 1.00 86.12 88 ALA A O 1
ATOM 696 N N . SER A 1 89 ? 10.781 -9.916 -8.656 1.00 78.94 89 SER A N 1
ATOM 697 C CA . SER A 1 89 ? 11.271 -10.978 -7.781 1.00 78.94 89 SER A CA 1
ATOM 698 C C . SER A 1 89 ? 10.506 -10.961 -6.462 1.00 78.94 89 SER A C 1
ATOM 700 O O . SER A 1 89 ? 10.509 -9.950 -5.757 1.00 78.94 89 SER A O 1
ATOM 702 N N . PHE A 1 90 ? 9.884 -12.091 -6.136 1.00 81.19 90 PHE A N 1
ATOM 703 C CA . PHE A 1 90 ? 9.173 -12.319 -4.881 1.00 81.19 90 PHE A CA 1
ATOM 704 C C . PHE A 1 90 ? 9.857 -13.467 -4.127 1.00 81.19 90 PHE A C 1
ATOM 706 O O . PHE A 1 90 ? 9.453 -14.623 -4.277 1.00 81.19 90 PHE A O 1
ATOM 713 N N . PRO A 1 91 ? 10.961 -13.196 -3.407 1.00 67.50 91 PRO A N 1
ATOM 714 C CA . PRO A 1 91 ? 11.707 -14.234 -2.706 1.00 67.50 91 PRO A CA 1
ATOM 715 C C . PRO A 1 91 ? 10.867 -14.904 -1.611 1.00 67.50 91 PRO A C 1
ATOM 717 O O . PRO A 1 91 ? 9.861 -14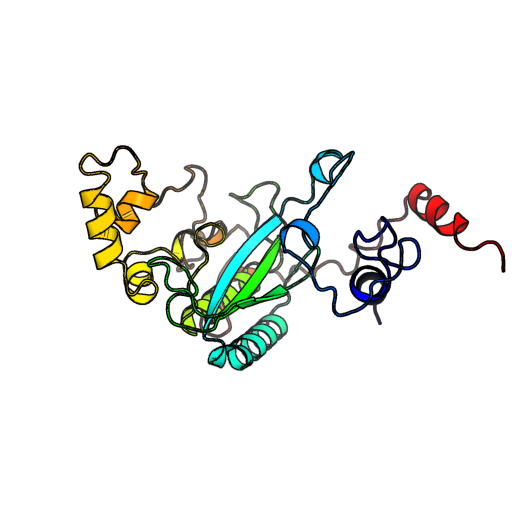.366 -1.149 1.00 67.50 91 PRO A O 1
ATOM 720 N N . LEU A 1 92 ? 11.352 -16.060 -1.151 1.00 68.00 92 LEU A N 1
ATOM 721 C CA . LEU A 1 92 ? 10.752 -16.899 -0.111 1.00 68.00 92 LEU A CA 1
ATOM 722 C C . LEU A 1 92 ? 9.428 -17.540 -0.541 1.00 68.00 92 LEU A C 1
ATOM 724 O O . LEU A 1 92 ? 9.428 -18.684 -0.985 1.00 68.00 92 LEU A O 1
ATOM 728 N N . TYR A 1 93 ? 8.321 -16.810 -0.431 1.00 67.94 93 TYR A N 1
ATOM 729 C CA . TYR A 1 93 ? 6.972 -17.383 -0.498 1.00 67.94 93 TYR A CA 1
ATOM 730 C C . TYR A 1 93 ? 6.062 -16.704 -1.537 1.00 67.94 93 TYR A C 1
ATOM 732 O O . TYR A 1 93 ? 4.889 -17.049 -1.648 1.00 67.94 93 TYR A O 1
ATOM 740 N N . GLY A 1 94 ? 6.579 -15.757 -2.327 1.00 79.75 94 GLY A N 1
ATOM 741 C CA . GLY A 1 94 ? 5.810 -15.116 -3.394 1.00 79.75 94 GLY A CA 1
ATOM 742 C C . GLY A 1 94 ? 4.917 -13.967 -2.909 1.00 79.75 94 GLY A C 1
ATOM 743 O O . GLY A 1 94 ? 5.379 -13.040 -2.244 1.00 79.75 94 GLY A O 1
ATOM 744 N N . ILE A 1 95 ? 3.639 -14.016 -3.296 1.00 86.88 95 ILE A N 1
ATOM 745 C CA . ILE A 1 95 ? 2.596 -13.065 -2.886 1.00 86.88 95 ILE A CA 1
ATOM 746 C C . ILE A 1 95 ? 1.694 -13.771 -1.874 1.00 86.88 95 ILE A C 1
ATOM 748 O O . ILE A 1 95 ? 1.051 -14.767 -2.205 1.00 86.88 95 ILE A O 1
ATOM 752 N N . PHE A 1 96 ? 1.626 -13.242 -0.657 1.00 87.62 96 PHE A N 1
ATOM 753 C CA . PHE A 1 96 ? 0.774 -13.769 0.400 1.00 87.62 96 PHE A CA 1
ATOM 754 C C . PHE A 1 96 ? -0.648 -13.249 0.260 1.00 87.62 96 PHE A C 1
ATOM 756 O O . PHE A 1 96 ? -0.876 -12.051 0.094 1.00 87.62 96 PHE A O 1
ATOM 763 N N . ILE A 1 97 ? -1.607 -14.165 0.372 1.00 90.12 97 ILE A N 1
ATOM 764 C CA . ILE A 1 97 ? -3.031 -13.853 0.347 1.00 90.12 97 ILE A CA 1
ATOM 765 C C . ILE A 1 97 ? -3.652 -14.441 1.608 1.00 90.12 97 ILE A C 1
ATOM 767 O O . ILE A 1 97 ? -3.591 -15.649 1.832 1.00 90.12 97 ILE A O 1
ATOM 771 N N . ARG A 1 98 ? -4.232 -13.583 2.447 1.00 90.75 98 ARG A N 1
ATOM 772 C CA . ARG A 1 98 ? -4.921 -13.986 3.680 1.00 90.75 98 ARG A CA 1
ATOM 773 C C . ARG A 1 98 ? -6.321 -13.402 3.709 1.00 90.75 98 ARG A C 1
ATOM 775 O O . ARG A 1 98 ? -6.574 -12.356 3.123 1.00 90.75 98 ARG A O 1
ATOM 782 N N . PHE A 1 99 ? -7.220 -14.057 4.424 1.00 91.00 99 PHE A N 1
ATOM 783 C CA . PHE A 1 99 ? -8.604 -13.622 4.556 1.00 91.00 99 PHE A CA 1
ATOM 784 C C . PHE A 1 99 ? -8.921 -13.388 6.022 1.00 91.00 99 PHE A C 1
ATOM 786 O O . PHE A 1 99 ? -8.483 -14.147 6.887 1.00 91.00 99 PHE A O 1
ATOM 793 N N . SER A 1 100 ? -9.687 -12.343 6.301 1.00 91.69 100 SER A N 1
ATOM 794 C CA . SER A 1 100 ? -10.147 -12.044 7.649 1.00 91.69 100 SER A CA 1
ATOM 795 C C . SER A 1 100 ? -11.606 -11.588 7.636 1.00 91.69 100 SER A C 1
ATOM 797 O O . SER A 1 100 ? -12.052 -10.942 6.678 1.00 91.69 100 SER A O 1
ATOM 799 N N . PRO A 1 101 ? -12.363 -11.876 8.707 1.00 94.81 101 PRO A N 1
ATOM 800 C CA . PRO A 1 101 ? -13.678 -11.283 8.893 1.00 94.81 101 PRO A CA 1
ATOM 801 C C . PRO A 1 101 ? -13.569 -9.766 9.116 1.00 94.81 101 PRO A C 1
ATOM 803 O O . PRO A 1 101 ? -12.479 -9.207 9.259 1.00 94.81 101 PRO A O 1
ATOM 806 N N . SER A 1 102 ? -14.724 -9.103 9.156 1.00 96.31 102 SER A N 1
ATOM 807 C CA . SER A 1 102 ? -14.810 -7.702 9.571 1.00 96.31 102 SER A CA 1
ATOM 808 C C . SER A 1 102 ? -14.352 -7.528 11.017 1.00 96.31 102 SER A C 1
ATOM 810 O O . SER A 1 102 ? -14.680 -8.337 11.882 1.00 96.31 102 SER A O 1
ATOM 812 N N . SER A 1 103 ? -13.677 -6.415 11.291 1.00 95.38 103 SER A N 1
ATOM 813 C CA . SER A 1 103 ? -13.315 -5.990 12.644 1.00 95.38 103 SER A CA 1
ATOM 814 C C . SER A 1 103 ? -14.171 -4.814 13.113 1.00 95.38 103 S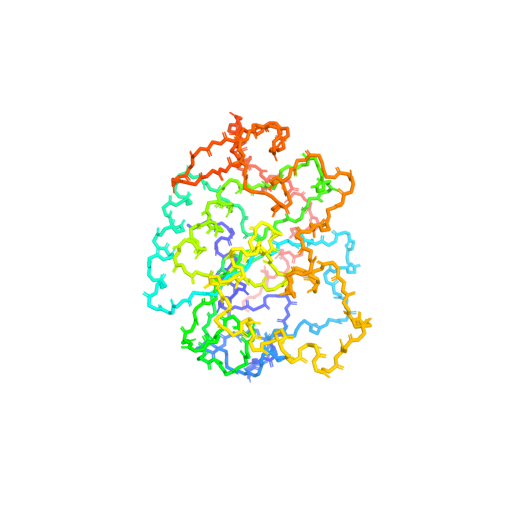ER A C 1
ATOM 816 O O . SER A 1 103 ? -14.674 -4.026 12.307 1.00 95.38 103 SER A O 1
ATOM 818 N N . THR A 1 104 ? -14.310 -4.673 14.429 1.00 95.50 104 THR A N 1
ATOM 819 C CA . THR A 1 104 ? -14.927 -3.510 15.086 1.00 95.50 104 THR A CA 1
ATOM 820 C C . THR A 1 104 ? -13.890 -2.531 15.649 1.00 95.50 104 THR A C 1
ATOM 822 O O . THR A 1 104 ? -14.253 -1.432 16.069 1.00 95.50 104 THR A O 1
ATOM 825 N N . ALA A 1 105 ? -12.596 -2.876 15.629 1.00 94.69 105 ALA A N 1
ATOM 826 C CA . ALA A 1 105 ? -11.534 -2.005 16.126 1.00 94.69 105 ALA A CA 1
ATOM 827 C C . ALA A 1 105 ? -11.379 -0.760 15.234 1.00 94.69 105 ALA A C 1
ATOM 829 O O . ALA A 1 105 ? -11.225 -0.869 14.021 1.00 94.69 105 ALA A O 1
ATOM 830 N N . MET A 1 106 ? -11.390 0.436 15.835 1.00 92.81 106 MET A N 1
ATOM 831 C CA . MET A 1 106 ? -11.541 1.711 15.107 1.00 92.81 106 MET A CA 1
ATOM 832 C C . MET A 1 106 ? -10.527 1.926 13.976 1.00 92.81 106 MET A C 1
ATOM 834 O O . MET A 1 106 ? -10.892 2.470 12.934 1.00 92.81 106 MET A O 1
ATOM 838 N N . MET A 1 107 ? -9.277 1.510 14.201 1.00 93.25 107 MET A N 1
ATOM 839 C CA . MET A 1 107 ? -8.145 1.689 13.284 1.00 93.25 107 MET A CA 1
ATOM 840 C C . MET A 1 107 ? -7.704 0.383 12.614 1.00 93.25 107 MET A C 1
ATOM 842 O O . MET A 1 107 ? -6.652 0.337 11.983 1.00 93.25 107 MET A O 1
ATOM 846 N N . SER A 1 108 ? -8.475 -0.695 12.753 1.00 94.62 108 SER A N 1
ATOM 847 C CA . SER A 1 108 ? -8.178 -1.944 12.054 1.00 94.62 108 SER A CA 1
ATOM 848 C C . SER A 1 108 ? -8.358 -1.755 10.546 1.00 94.62 108 SER A C 1
ATOM 850 O O . SER A 1 108 ? -9.313 -1.123 10.083 1.00 94.62 108 SER A O 1
ATOM 852 N N . ILE A 1 109 ? -7.435 -2.317 9.765 1.00 94.88 109 ILE A N 1
ATOM 853 C CA . ILE A 1 109 ? -7.504 -2.276 8.300 1.00 94.88 109 ILE A CA 1
ATOM 854 C C . ILE A 1 109 ? -8.668 -3.139 7.767 1.00 94.88 109 ILE A C 1
ATOM 856 O O . ILE A 1 109 ? -9.134 -2.951 6.647 1.00 94.88 109 ILE A O 1
ATOM 860 N N . GLU A 1 110 ? -9.243 -3.985 8.614 1.00 96.25 110 GLU A N 1
ATOM 861 C CA . GLU A 1 110 ? -10.429 -4.816 8.407 1.00 96.25 110 GLU A CA 1
ATOM 862 C C . GLU A 1 110 ? -11.734 -4.156 8.895 1.00 96.25 110 GLU A C 1
ATOM 864 O O . GLU A 1 110 ? -12.800 -4.773 8.841 1.00 96.25 110 GLU A O 1
ATOM 869 N N . TYR A 1 111 ? -11.694 -2.914 9.403 1.00 95.94 111 TYR A N 1
ATOM 870 C CA . TYR A 1 111 ? -12.867 -2.281 10.014 1.00 95.94 111 TYR A CA 1
ATOM 871 C C . TYR A 1 111 ? -14.091 -2.275 9.085 1.00 95.94 111 TYR A C 1
ATOM 873 O O . TYR A 1 111 ? -14.044 -1.710 7.982 1.00 95.94 111 TYR A O 1
ATOM 881 N N . GLY A 1 112 ? -15.189 -2.865 9.555 1.00 95.94 112 GLY A N 1
ATOM 882 C CA . GLY A 1 112 ? -16.491 -2.843 8.890 1.00 95.94 112 GLY A CA 1
ATOM 883 C C . GLY A 1 112 ? -16.600 -3.653 7.592 1.00 95.94 112 GLY A C 1
ATOM 884 O O . GLY A 1 112 ? -17.600 -3.495 6.895 1.00 95.94 112 GLY A O 1
ATOM 885 N N . ARG A 1 113 ? -15.606 -4.481 7.221 1.00 96.06 113 ARG A N 1
ATOM 886 C CA . ARG A 1 113 ? -15.687 -5.321 6.011 1.00 96.06 113 ARG A CA 1
ATOM 887 C C . ARG A 1 113 ? -14.875 -6.614 6.094 1.00 96.06 113 ARG A C 1
ATOM 889 O O . ARG A 1 113 ? -13.748 -6.622 6.584 1.00 96.06 113 ARG A O 1
ATOM 896 N N . ALA A 1 114 ? -15.423 -7.694 5.535 1.00 97.62 114 ALA A N 1
ATOM 897 C CA . ALA A 1 114 ? -14.634 -8.885 5.228 1.00 97.62 114 ALA A CA 1
ATOM 898 C C . ALA A 1 114 ? -13.514 -8.502 4.252 1.00 97.62 114 ALA A C 1
ATOM 900 O O . ALA A 1 114 ? -13.742 -7.773 3.281 1.00 97.62 114 ALA A O 1
ATOM 901 N N . THR A 1 115 ? -12.302 -8.951 4.546 1.00 97.75 115 THR A N 1
ATOM 902 C CA . THR A 1 115 ? -11.092 -8.382 3.959 1.00 97.75 115 THR A CA 1
ATOM 903 C C . THR A 1 115 ? -10.205 -9.477 3.390 1.00 97.75 115 THR A C 1
ATOM 905 O O . THR A 1 115 ? -10.028 -10.533 4.000 1.00 97.75 115 THR A O 1
ATOM 908 N N . VAL A 1 116 ? -9.632 -9.202 2.220 1.00 97.38 116 VAL A N 1
ATOM 909 C CA . VAL A 1 116 ? -8.481 -9.933 1.692 1.00 97.38 116 VAL A CA 1
ATOM 910 C C . VAL A 1 116 ? -7.227 -9.090 1.898 1.00 97.38 116 VAL A C 1
ATOM 912 O O . VAL A 1 116 ? -7.184 -7.910 1.550 1.00 97.38 116 VAL A O 1
ATOM 915 N N . HIS A 1 117 ? -6.206 -9.700 2.475 1.00 95.94 117 HIS A N 1
ATOM 916 C CA . HIS A 1 117 ? -4.883 -9.126 2.666 1.00 95.94 117 HIS A CA 1
ATOM 917 C C . HIS A 1 117 ? -3.992 -9.623 1.551 1.00 95.94 117 HIS A C 1
ATOM 919 O O . HIS A 1 117 ? -3.854 -10.834 1.385 1.00 95.94 117 HIS A O 1
ATOM 925 N N . ILE A 1 118 ? -3.401 -8.701 0.800 1.00 95.81 118 ILE A N 1
ATOM 926 C CA . ILE A 1 118 ? -2.404 -9.016 -0.217 1.00 95.81 118 ILE A CA 1
ATOM 927 C C . ILE A 1 118 ? -1.085 -8.418 0.237 1.00 95.81 118 ILE A C 1
ATOM 929 O O . ILE A 1 118 ? -0.983 -7.210 0.467 1.00 95.81 118 ILE A O 1
ATOM 933 N N . GLU A 1 119 ? -0.089 -9.281 0.363 1.00 93.38 119 GLU A N 1
ATOM 934 C CA . GLU A 1 119 ? 1.226 -8.941 0.874 1.00 93.38 119 GLU A CA 1
ATOM 935 C C . GLU A 1 119 ? 2.319 -9.419 -0.080 1.00 93.38 119 GLU A C 1
ATOM 937 O O . GLU A 1 119 ? 2.241 -10.489 -0.684 1.00 93.38 119 GLU A O 1
ATOM 942 N N . ILE A 1 120 ? 3.331 -8.578 -0.246 1.00 90.25 120 ILE A N 1
ATOM 943 C CA . ILE A 1 120 ? 4.421 -8.759 -1.190 1.00 90.25 120 ILE A CA 1
ATOM 944 C C . ILE A 1 120 ? 5.726 -8.626 -0.435 1.00 90.25 120 ILE A C 1
ATOM 946 O O . ILE A 1 120 ? 6.034 -7.576 0.129 1.00 90.25 120 ILE A O 1
ATOM 950 N N . VAL A 1 121 ? 6.522 -9.683 -0.505 1.00 85.25 121 VAL A N 1
ATOM 951 C CA . VAL A 1 121 ? 7.855 -9.724 0.074 1.00 85.25 121 VAL A CA 1
ATOM 952 C C . VAL A 1 121 ? 8.868 -9.442 -1.030 1.00 85.25 121 VAL A C 1
ATOM 954 O O . VAL A 1 121 ? 8.823 -10.035 -2.105 1.00 85.25 121 VAL A O 1
ATOM 957 N N . THR A 1 122 ? 9.791 -8.519 -0.778 1.00 83.50 122 THR A N 1
ATOM 958 C CA . THR A 1 122 ? 10.876 -8.151 -1.698 1.00 83.50 122 THR A CA 1
ATOM 959 C C . THR A 1 122 ? 12.226 -8.244 -0.991 1.00 83.50 122 THR A C 1
ATOM 961 O O . THR A 1 122 ? 12.285 -8.065 0.226 1.00 83.50 122 THR A O 1
ATOM 964 N N . PRO A 1 123 ? 13.339 -8.491 -1.702 1.00 77.12 123 PRO A N 1
ATOM 965 C CA . PRO A 1 123 ? 14.654 -8.501 -1.071 1.00 77.12 123 PRO A CA 1
ATOM 966 C C . PRO A 1 123 ? 15.009 -7.117 -0.508 1.00 77.12 123 PRO A C 1
ATOM 968 O O . PRO A 1 123 ? 14.809 -6.091 -1.174 1.00 77.12 123 PRO A O 1
ATOM 971 N N . MET A 1 124 ? 15.605 -7.067 0.685 1.00 79.25 124 MET A N 1
ATOM 972 C CA . MET A 1 124 ? 16.287 -5.855 1.136 1.00 79.25 124 MET A CA 1
ATOM 973 C C . MET A 1 124 ? 17.555 -5.608 0.320 1.00 79.25 124 MET A C 1
ATOM 975 O O . MET A 1 124 ? 18.076 -6.459 -0.400 1.00 79.25 124 MET A O 1
ATOM 979 N N . ARG A 1 125 ? 18.045 -4.375 0.413 1.00 82.94 125 ARG A N 1
ATOM 980 C CA . ARG A 1 125 ? 19.171 -3.879 -0.376 1.00 82.94 125 ARG A CA 1
ATOM 981 C C . ARG A 1 125 ? 20.370 -3.692 0.529 1.00 82.94 125 ARG A C 1
ATOM 983 O O . ARG A 1 125 ? 20.214 -3.154 1.620 1.00 82.94 125 ARG A O 1
ATOM 990 N N . LYS A 1 126 ? 21.564 -3.989 0.012 1.00 78.94 126 LYS A N 1
ATOM 991 C CA . LYS A 1 126 ? 22.830 -3.628 0.673 1.00 78.94 126 LYS A CA 1
ATOM 992 C C . LYS A 1 126 ? 22.914 -2.125 0.966 1.00 78.94 126 LYS A C 1
ATOM 994 O O . LYS A 1 126 ? 23.341 -1.734 2.042 1.00 78.94 126 LYS A O 1
ATOM 999 N N . ASN A 1 127 ? 22.474 -1.288 0.022 1.00 87.00 127 ASN A N 1
ATOM 1000 C CA . ASN A 1 127 ? 22.337 0.152 0.227 1.00 87.00 127 ASN A CA 1
ATOM 1001 C C . ASN A 1 127 ? 20.907 0.607 -0.123 1.00 87.00 127 ASN A C 1
ATOM 1003 O O . ASN A 1 127 ? 20.598 0.765 -1.309 1.00 87.00 127 ASN A O 1
ATOM 1007 N N . PRO A 1 128 ? 20.029 0.829 0.874 1.00 86.31 128 PRO A N 1
ATOM 1008 C CA . PRO A 1 128 ? 18.638 1.218 0.641 1.00 86.31 128 PRO A CA 1
ATOM 1009 C C . PRO A 1 128 ? 18.465 2.655 0.124 1.00 86.31 128 PRO A C 1
ATOM 1011 O O . PRO A 1 128 ? 17.354 3.031 -0.242 1.00 86.31 128 PRO A O 1
ATOM 1014 N N . PHE A 1 129 ? 19.536 3.452 0.075 1.00 88.69 129 PHE A N 1
ATOM 1015 C CA . PHE A 1 129 ? 19.507 4.844 -0.382 1.00 88.69 129 PHE A CA 1
ATOM 1016 C C . PHE A 1 129 ? 19.969 5.020 -1.830 1.00 88.69 129 PHE A C 1
ATOM 1018 O O . PHE A 1 129 ? 19.683 6.053 -2.426 1.00 88.69 129 PHE A O 1
ATOM 1025 N N . LYS A 1 130 ? 20.668 4.025 -2.394 1.00 86.81 130 LYS A N 1
ATOM 1026 C CA . LY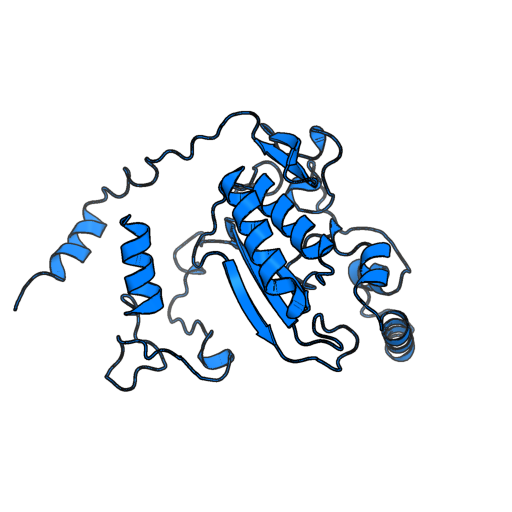S A 1 130 ? 21.226 4.086 -3.755 1.00 86.81 130 LYS A CA 1
ATOM 1027 C C . LYS A 1 130 ? 20.711 2.993 -4.688 1.00 86.81 130 LYS A C 1
ATOM 1029 O O . LYS A 1 130 ? 20.500 3.255 -5.865 1.00 86.81 130 LYS A O 1
ATOM 1034 N N . ASN A 1 131 ? 20.517 1.773 -4.186 1.00 86.81 131 ASN A N 1
ATOM 1035 C CA . ASN A 1 131 ? 20.288 0.615 -5.050 1.00 86.81 131 ASN A CA 1
ATOM 1036 C C . ASN A 1 131 ? 18.790 0.354 -5.219 1.00 86.81 131 ASN A C 1
ATOM 1038 O O . ASN A 1 131 ? 18.076 0.254 -4.225 1.00 86.81 131 ASN A O 1
ATOM 1042 N N . ALA A 1 132 ? 18.310 0.180 -6.450 1.00 87.50 132 ALA A N 1
ATOM 1043 C CA . ALA A 1 132 ? 16.950 -0.294 -6.698 1.00 87.50 132 ALA A CA 1
ATOM 1044 C C . ALA A 1 132 ? 16.765 -1.749 -6.235 1.00 87.50 132 ALA A C 1
ATOM 1046 O O . ALA A 1 132 ? 17.707 -2.544 -6.234 1.00 87.50 132 ALA A O 1
ATOM 1047 N N . ARG A 1 133 ? 15.536 -2.108 -5.846 1.00 83.81 133 ARG A N 1
ATOM 1048 C CA . ARG A 1 133 ? 15.150 -3.520 -5.703 1.00 83.81 133 ARG A CA 1
ATOM 1049 C C . ARG A 1 133 ? 14.870 -4.099 -7.085 1.00 83.81 133 ARG A C 1
ATOM 1051 O O . ARG A 1 133 ? 14.356 -3.392 -7.950 1.00 83.81 133 ARG A O 1
ATOM 1058 N N . SER A 1 134 ? 15.147 -5.386 -7.266 1.00 81.56 134 SER A N 1
ATOM 1059 C CA . SER A 1 134 ? 14.760 -6.085 -8.493 1.00 81.56 134 SER A CA 1
ATOM 1060 C C . SER A 1 134 ? 13.240 -6.026 -8.673 1.00 81.56 134 SER A C 1
ATOM 1062 O O . SER A 1 134 ? 12.494 -6.353 -7.750 1.00 81.56 134 SER A O 1
ATOM 1064 N N . GLY A 1 135 ? 12.784 -5.565 -9.840 1.00 87.12 135 GLY A N 1
ATOM 1065 C CA . GLY A 1 135 ? 11.358 -5.426 -10.135 1.00 87.12 135 GLY A CA 1
ATOM 1066 C C . GLY A 1 135 ? 10.645 -4.298 -9.382 1.00 87.12 135 GLY A C 1
ATOM 1067 O O . GLY A 1 135 ? 9.419 -4.340 -9.285 1.00 87.12 135 GLY A O 1
ATOM 1068 N N . LEU A 1 136 ? 11.371 -3.296 -8.856 1.00 91.75 136 LEU A N 1
ATOM 1069 C CA . LEU A 1 136 ? 10.787 -2.191 -8.079 1.00 91.75 136 LEU A CA 1
ATOM 1070 C C . LEU A 1 136 ? 9.602 -1.528 -8.792 1.00 91.75 136 LEU A C 1
ATOM 1072 O O . LEU A 1 136 ? 8.587 -1.268 -8.154 1.00 91.75 136 LEU A O 1
ATOM 1076 N N . GLY A 1 137 ? 9.704 -1.299 -10.104 1.00 94.69 137 GLY A N 1
ATOM 1077 C CA . GLY A 1 137 ? 8.622 -0.679 -10.865 1.00 94.69 137 GLY A CA 1
ATOM 1078 C C . GLY A 1 137 ? 7.324 -1.493 -10.837 1.00 94.69 137 GLY A C 1
ATOM 1079 O O . GLY A 1 137 ? 6.244 -0.934 -10.665 1.00 94.69 137 GLY A O 1
ATOM 1080 N N . SER A 1 138 ? 7.410 -2.819 -10.939 1.00 94.62 138 SER A N 1
ATOM 1081 C CA . SER A 1 138 ? 6.245 -3.711 -10.860 1.00 94.62 138 SER A CA 1
ATOM 1082 C C . SER A 1 138 ? 5.660 -3.761 -9.461 1.00 94.62 138 SER A C 1
ATOM 1084 O O . SER A 1 138 ? 4.443 -3.713 -9.318 1.00 94.62 138 SER A O 1
ATOM 1086 N N . VAL A 1 139 ? 6.510 -3.780 -8.431 1.00 94.25 139 VAL A N 1
ATOM 1087 C CA . VAL A 1 139 ? 6.060 -3.698 -7.036 1.00 94.25 139 VAL A CA 1
ATOM 1088 C C . VAL A 1 139 ? 5.303 -2.389 -6.815 1.00 94.25 139 VAL A C 1
ATOM 1090 O O . VAL A 1 139 ? 4.145 -2.435 -6.427 1.00 94.25 139 VAL A O 1
ATOM 1093 N N . GLN A 1 140 ? 5.873 -1.240 -7.188 1.00 96.12 140 GLN A N 1
ATOM 1094 C CA . GLN A 1 140 ? 5.217 0.070 -7.060 1.00 96.12 140 GLN A CA 1
ATOM 1095 C C . GLN A 1 140 ? 3.895 0.169 -7.835 1.00 96.12 140 GLN A C 1
ATOM 1097 O O . GLN A 1 140 ? 2.962 0.826 -7.370 1.00 96.12 140 GLN A O 1
ATOM 1102 N N . ALA A 1 141 ? 3.793 -0.453 -9.015 1.00 97.31 141 ALA A N 1
ATOM 1103 C CA . ALA A 1 141 ? 2.531 -0.524 -9.752 1.00 97.31 141 ALA A CA 1
ATOM 1104 C C . ALA A 1 141 ? 1.488 -1.365 -9.005 1.00 97.31 141 ALA A C 1
ATOM 1106 O O . ALA A 1 141 ? 0.321 -0.981 -8.965 1.00 97.31 141 ALA A O 1
ATOM 1107 N N . ILE A 1 142 ? 1.890 -2.488 -8.397 1.00 97.00 142 ILE A N 1
ATOM 1108 C CA . ILE A 1 142 ? 0.983 -3.322 -7.603 1.00 97.00 142 ILE A CA 1
ATOM 1109 C C . ILE A 1 142 ? 0.533 -2.578 -6.341 1.00 97.00 142 ILE A C 1
ATOM 1111 O O . ILE A 1 142 ? -0.660 -2.556 -6.058 1.00 97.00 142 ILE A O 1
ATOM 1115 N N . GLU A 1 143 ? 1.445 -1.919 -5.620 1.00 95.88 143 GLU A N 1
ATOM 1116 C CA . GLU A 1 143 ? 1.105 -1.107 -4.444 1.00 95.88 143 GLU A CA 1
ATOM 1117 C C . GLU A 1 143 ? 0.021 -0.074 -4.796 1.00 95.88 143 GLU A C 1
ATOM 1119 O O . GLU A 1 143 ? -1.035 -0.022 -4.165 1.00 95.88 143 GLU A O 1
ATOM 1124 N N . GLN A 1 144 ? 0.233 0.694 -5.869 1.00 97.00 144 GLN A N 1
ATOM 1125 C CA . GLN A 1 144 ? -0.717 1.711 -6.323 1.00 97.00 144 GLN A CA 1
ATOM 1126 C C . GLN A 1 144 ? -2.036 1.117 -6.828 1.00 97.00 144 GLN A C 1
ATOM 1128 O O . GLN A 1 144 ? -3.095 1.666 -6.521 1.00 97.00 144 GLN A O 1
ATOM 1133 N N . LEU A 1 145 ? -2.000 -0.017 -7.537 1.00 97.94 145 LEU A N 1
ATOM 1134 C CA . LEU A 1 145 ? -3.200 -0.751 -7.937 1.00 97.94 145 LEU A CA 1
ATOM 1135 C C . LEU A 1 145 ? -4.043 -1.100 -6.710 1.00 97.94 145 LEU A C 1
ATOM 1137 O O . LEU A 1 145 ? -5.215 -0.739 -6.657 1.00 97.94 145 LEU A O 1
ATOM 1141 N N . LEU A 1 146 ? -3.456 -1.755 -5.709 1.00 97.19 146 LEU A N 1
ATOM 1142 C CA . LEU A 1 146 ? -4.192 -2.220 -4.533 1.00 97.19 146 LEU A CA 1
ATOM 1143 C C . LEU A 1 146 ? -4.822 -1.059 -3.760 1.00 97.19 146 LEU A C 1
ATOM 1145 O O . LEU A 1 146 ? -5.979 -1.145 -3.350 1.00 97.19 146 LEU A O 1
ATOM 1149 N N . ILE A 1 147 ? -4.105 0.056 -3.632 1.00 95.44 147 ILE A N 1
ATOM 1150 C CA . ILE A 1 147 ? -4.647 1.280 -3.038 1.00 95.44 147 ILE A CA 1
ATOM 1151 C C . ILE A 1 147 ? -5.782 1.868 -3.889 1.00 95.44 147 ILE A C 1
ATOM 1153 O O . ILE A 1 147 ? -6.823 2.229 -3.341 1.00 95.44 147 ILE A O 1
ATOM 1157 N N . SER A 1 148 ? -5.643 1.907 -5.219 1.00 95.94 148 SER A N 1
ATOM 1158 C CA . SER A 1 148 ? -6.685 2.423 -6.125 1.00 95.94 148 SER A CA 1
ATOM 1159 C C . SER A 1 148 ? -7.990 1.615 -6.083 1.00 95.94 148 SER A C 1
ATOM 1161 O O . SER A 1 148 ? -9.068 2.159 -6.309 1.00 95.94 148 SER A O 1
ATOM 1163 N N . LEU A 1 149 ? -7.916 0.334 -5.707 1.00 96.62 149 LEU A N 1
ATOM 1164 C CA . LEU A 1 149 ? -9.071 -0.544 -5.504 1.00 96.62 149 LEU A CA 1
ATOM 1165 C C . LEU A 1 149 ? -9.763 -0.337 -4.139 1.00 96.62 149 LEU A C 1
ATOM 1167 O O . LEU A 1 149 ? -10.658 -1.102 -3.774 1.00 96.62 149 LEU A O 1
ATOM 1171 N N . GLY A 1 150 ? -9.374 0.688 -3.373 1.00 94.88 150 GLY A N 1
ATOM 1172 C CA . GLY A 1 150 ? -9.875 0.944 -2.018 1.00 94.88 150 GLY A CA 1
ATOM 1173 C C . GLY A 1 150 ? -9.161 0.116 -0.946 1.00 94.88 150 GLY A C 1
ATOM 1174 O O . GLY A 1 150 ? -9.747 -0.195 0.101 1.00 94.88 150 GLY A O 1
ATOM 1175 N N . GLY A 1 151 ? -7.919 -0.289 -1.221 1.00 95.62 151 GLY A N 1
ATOM 1176 C CA . GLY A 1 151 ? -7.050 -0.973 -0.274 1.00 95.62 151 GLY A CA 1
ATOM 1177 C C . GLY A 1 151 ? -6.622 -0.057 0.870 1.00 95.62 151 GLY A C 1
ATOM 1178 O O . GLY A 1 151 ? -6.226 1.090 0.665 1.00 95.62 151 GLY A O 1
ATOM 1179 N N . ARG A 1 152 ? -6.685 -0.583 2.093 1.00 95.88 152 ARG A N 1
ATOM 1180 C CA . ARG A 1 152 ? -6.170 0.072 3.296 1.00 95.88 152 ARG A CA 1
ATOM 1181 C C . ARG A 1 152 ? -4.719 -0.378 3.509 1.00 95.88 152 ARG A C 1
ATOM 1183 O O . ARG A 1 152 ? -4.501 -1.582 3.648 1.00 95.88 152 ARG A O 1
ATOM 1190 N N . PRO A 1 153 ? -3.737 0.537 3.506 1.00 94.75 153 PRO A N 1
ATOM 1191 C CA . PRO A 1 153 ? -2.333 0.185 3.694 1.00 94.75 153 PRO A CA 1
ATOM 1192 C C . PRO A 1 153 ? -2.090 -0.320 5.117 1.00 94.75 153 PRO A C 1
ATOM 1194 O O . PRO A 1 153 ? -2.618 0.242 6.079 1.00 94.75 153 PRO A O 1
ATOM 1197 N N . HIS A 1 154 ? -1.282 -1.367 5.255 1.00 94.31 154 HIS A N 1
ATOM 1198 C CA . HIS A 1 154 ? -0.898 -1.902 6.555 1.00 94.31 154 HIS A CA 1
ATOM 1199 C C . HIS A 1 154 ? -0.038 -0.899 7.334 1.00 94.31 154 HIS A C 1
ATOM 1201 O O . HIS A 1 154 ? 0.906 -0.332 6.790 1.00 94.31 154 HIS A O 1
ATOM 1207 N N . TRP A 1 155 ? -0.312 -0.718 8.629 1.00 91.81 155 TRP A N 1
ATOM 1208 C CA . TRP A 1 155 ? 0.299 0.342 9.443 1.00 91.81 155 TRP A CA 1
ATOM 1209 C C . TRP A 1 155 ? 1.831 0.299 9.539 1.00 91.81 155 TRP A C 1
ATOM 1211 O O . TRP A 1 155 ? 2.459 1.350 9.621 1.00 91.81 155 TRP A O 1
ATOM 1221 N N . SER A 1 156 ? 2.432 -0.894 9.544 1.00 85.19 156 SER A N 1
ATOM 1222 C CA . SER A 1 156 ? 3.888 -1.081 9.679 1.00 85.19 156 SER A CA 1
ATOM 1223 C C . SER A 1 156 ? 4.588 -1.584 8.414 1.00 85.19 156 SER A C 1
ATOM 1225 O O . SER A 1 156 ? 5.812 -1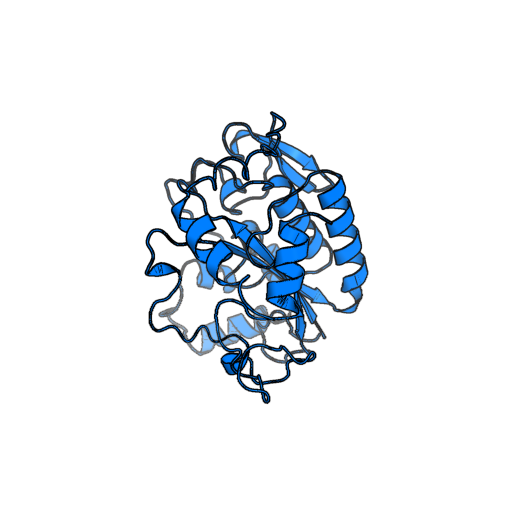.658 8.394 1.00 85.19 156 SER A O 1
ATOM 1227 N N . MET A 1 157 ? 3.831 -1.941 7.372 1.00 85.06 157 MET A N 1
ATOM 1228 C CA . MET A 1 157 ? 4.336 -2.631 6.171 1.00 85.06 157 MET A CA 1
ATOM 1229 C C . MET A 1 157 ? 3.964 -1.850 4.908 1.00 85.06 157 MET A C 1
ATOM 1231 O O . MET A 1 157 ? 3.615 -2.423 3.885 1.00 85.06 157 MET A O 1
ATOM 1235 N N . CYS A 1 158 ? 3.937 -0.523 4.986 1.00 86.50 158 CYS A N 1
ATOM 1236 C CA . CYS A 1 158 ? 3.671 0.355 3.854 1.00 86.50 158 CYS A CA 1
ATOM 1237 C C . CYS A 1 158 ? 4.562 1.591 3.927 1.00 86.50 158 CYS A C 1
ATOM 1239 O O . CYS A 1 158 ? 4.895 2.094 5.001 1.00 86.50 158 CYS A O 1
ATOM 1241 N N . GLY A 1 159 ? 4.935 2.096 2.752 1.00 85.12 159 GLY A N 1
ATOM 1242 C CA . GLY A 1 159 ? 5.679 3.339 2.631 1.00 85.12 159 GLY A CA 1
ATOM 1243 C C . GLY A 1 159 ? 4.900 4.552 3.128 1.00 85.12 159 GLY A C 1
ATOM 1244 O O . GLY A 1 159 ? 3.670 4.595 3.097 1.00 85.12 159 GLY A O 1
ATOM 1245 N N . GLN A 1 160 ? 5.633 5.593 3.515 1.00 87.06 160 GLN A N 1
ATOM 1246 C CA . GLN A 1 160 ? 5.053 6.833 4.034 1.00 87.06 160 GLN A CA 1
ATOM 1247 C C . GLN A 1 160 ? 4.111 7.533 3.041 1.00 87.06 160 GLN A C 1
ATOM 1249 O O . GLN A 1 160 ? 3.170 8.209 3.461 1.00 87.06 160 GLN A O 1
ATOM 1254 N N . SER A 1 161 ? 4.325 7.332 1.736 1.00 88.31 161 SER A N 1
ATOM 1255 C CA . SER A 1 161 ? 3.460 7.847 0.665 1.00 88.31 161 SER A CA 1
ATOM 1256 C C . SER A 1 161 ? 2.019 7.330 0.730 1.00 88.31 161 SER A C 1
ATOM 1258 O O . SER A 1 161 ? 1.118 8.019 0.255 1.00 88.31 161 SER A O 1
ATOM 1260 N N . PHE A 1 162 ? 1.777 6.185 1.378 1.00 90.25 162 PHE A N 1
ATOM 1261 C CA . PHE A 1 162 ? 0.436 5.623 1.547 1.00 90.25 162 PHE A CA 1
ATOM 1262 C C . PHE A 1 162 ? -0.252 6.026 2.862 1.00 90.25 162 PHE A C 1
ATOM 1264 O O . PHE A 1 162 ? -1.422 5.722 3.079 1.00 90.25 162 PHE A O 1
ATOM 1271 N N . HIS A 1 163 ? 0.436 6.775 3.727 1.00 89.25 163 HIS A N 1
ATOM 1272 C CA . HIS A 1 163 ? -0.095 7.276 5.001 1.00 89.25 163 HIS A CA 1
ATOM 1273 C C . HIS A 1 163 ? -0.140 8.809 5.039 1.00 89.25 163 HIS A C 1
ATOM 1275 O O . HIS A 1 163 ? 0.155 9.446 6.053 1.00 89.25 163 HIS A O 1
ATOM 1281 N N . THR A 1 164 ? -0.496 9.422 3.910 1.00 86.00 164 THR A N 1
ATOM 1282 C CA . THR A 1 164 ? -0.755 10.864 3.826 1.00 86.00 164 THR A CA 1
ATOM 1283 C C . THR A 1 164 ? -2.074 11.224 4.509 1.00 86.00 164 THR A C 1
ATOM 1285 O O . THR A 1 164 ? -2.945 10.377 4.702 1.00 86.00 164 THR A O 1
ATOM 1288 N N . LYS A 1 165 ? -2.265 12.504 4.849 1.00 84.31 165 LYS A N 1
ATOM 1289 C CA . LYS A 1 165 ? -3.504 12.989 5.482 1.00 84.31 165 LYS A CA 1
ATOM 1290 C C . LYS A 1 165 ? -4.759 12.646 4.668 1.00 84.31 165 LYS A C 1
ATOM 1292 O O . LYS A 1 165 ? -5.763 12.245 5.252 1.00 84.31 165 LYS A O 1
ATOM 1297 N N . SER A 1 166 ? -4.698 12.776 3.341 1.00 84.19 166 SER A N 1
ATOM 1298 C CA . SER A 1 166 ? -5.807 12.427 2.444 1.00 84.19 166 SER A CA 1
ATOM 1299 C C . SER A 1 166 ? -6.087 10.926 2.446 1.00 84.19 166 SER A C 1
ATOM 1301 O O . SER A 1 166 ? -7.241 10.524 2.560 1.00 84.19 166 SER A O 1
ATOM 1303 N N . MET A 1 167 ? -5.046 10.092 2.405 1.00 87.19 167 MET A N 1
ATOM 1304 C CA . MET A 1 167 ? -5.214 8.641 2.470 1.00 87.19 167 MET A CA 1
ATOM 1305 C C . MET A 1 167 ? -5.723 8.164 3.825 1.00 87.19 167 MET A C 1
ATOM 1307 O O . MET A 1 167 ? -6.597 7.307 3.870 1.00 87.19 167 MET A O 1
ATOM 1311 N N . LEU A 1 168 ? -5.241 8.736 4.929 1.00 87.50 168 LEU A N 1
ATOM 1312 C CA . LEU A 1 168 ? -5.765 8.442 6.263 1.00 87.50 168 LEU A CA 1
ATOM 1313 C C . LEU A 1 168 ? -7.257 8.781 6.353 1.00 87.50 168 LEU A C 1
ATOM 1315 O O . LEU A 1 168 ? -8.024 7.972 6.866 1.00 87.50 168 LEU A O 1
ATOM 1319 N N . ALA A 1 169 ? -7.678 9.925 5.805 1.00 85.12 169 ALA A N 1
ATOM 1320 C CA . ALA A 1 169 ? -9.088 10.303 5.756 1.00 85.12 169 ALA A CA 1
ATOM 1321 C C . ALA A 1 169 ? -9.930 9.343 4.894 1.00 85.12 169 ALA A C 1
ATOM 1323 O O . ALA A 1 169 ? -11.024 8.969 5.305 1.00 85.12 169 ALA A O 1
ATOM 1324 N N . ALA A 1 170 ? -9.414 8.906 3.741 1.00 87.00 170 ALA A N 1
ATOM 1325 C CA . ALA A 1 170 ? -10.115 7.980 2.849 1.00 87.00 170 ALA A CA 1
ATOM 1326 C C . ALA A 1 170 ? -10.207 6.548 3.411 1.00 87.00 170 ALA A C 1
ATOM 1328 O O . ALA A 1 170 ? -11.216 5.869 3.239 1.00 87.00 170 ALA A O 1
ATOM 1329 N N . ASN A 1 171 ? -9.159 6.087 4.098 1.00 88.31 171 ASN A N 1
ATOM 1330 C CA . ASN A 1 171 ? -8.998 4.682 4.478 1.00 88.31 171 ASN A CA 1
ATOM 1331 C C . ASN A 1 171 ? -9.380 4.378 5.933 1.00 88.31 171 ASN A C 1
ATOM 1333 O O . ASN A 1 171 ? -9.590 3.211 6.266 1.00 88.31 171 ASN A O 1
ATOM 1337 N N . SER A 1 172 ? -9.492 5.397 6.791 1.00 90.25 172 SER A N 1
ATOM 1338 C CA . SER A 1 172 ? -9.781 5.248 8.225 1.00 90.25 172 SER A CA 1
ATOM 1339 C C . SER A 1 172 ? -11.107 5.931 8.592 1.00 90.25 172 SER A C 1
ATOM 1341 O O . SER A 1 172 ? -11.098 7.051 9.106 1.00 90.25 172 SER A O 1
ATOM 1343 N N . PRO A 1 173 ? -12.267 5.278 8.383 1.00 90.38 173 PRO A N 1
ATOM 1344 C CA . PRO A 1 173 ? -13.580 5.903 8.589 1.00 90.38 173 PRO A CA 1
ATOM 1345 C C . PRO A 1 173 ? -13.818 6.394 10.028 1.00 90.38 173 PRO A C 1
ATOM 1347 O O . PRO A 1 173 ? -14.590 7.323 10.243 1.00 90.38 173 PRO A O 1
ATOM 1350 N N . ASN A 1 174 ? -13.127 5.826 11.025 1.00 93.06 174 ASN A N 1
ATOM 1351 C CA . ASN A 1 174 ? -13.228 6.258 12.425 1.00 93.06 174 ASN A CA 1
ATOM 1352 C C . ASN A 1 174 ? -12.111 7.199 12.876 1.00 93.06 174 ASN A C 1
ATOM 1354 O O . ASN A 1 174 ? -11.973 7.412 14.080 1.00 93.06 174 ASN A O 1
ATOM 1358 N N . ILE A 1 175 ? -11.316 7.773 11.967 1.00 92.12 175 ILE A N 1
ATOM 1359 C CA . ILE A 1 175 ? -10.164 8.606 12.344 1.00 92.12 175 ILE A CA 1
ATOM 1360 C C . ILE A 1 175 ? -10.561 9.734 13.308 1.00 92.12 175 ILE A C 1
ATOM 1362 O O . ILE A 1 175 ? -9.858 9.981 14.281 1.00 92.12 175 ILE A O 1
ATOM 1366 N N . ALA A 1 176 ? -11.723 10.366 13.116 1.00 92.19 176 ALA A N 1
ATOM 1367 C CA . ALA A 1 176 ? -12.212 11.417 14.009 1.00 92.19 176 ALA A CA 1
ATOM 1368 C C . ALA A 1 176 ? -12.494 10.899 15.433 1.00 92.19 176 ALA A C 1
ATOM 1370 O O . ALA A 1 176 ? -12.057 11.508 16.410 1.00 92.19 176 ALA A O 1
ATOM 1371 N N . LYS A 1 177 ? -13.163 9.744 15.556 1.00 94.19 177 LYS A N 1
ATOM 1372 C CA . LYS A 1 177 ? -13.428 9.098 16.853 1.00 94.19 177 LYS A CA 1
ATOM 1373 C C . LYS A 1 177 ? -12.126 8.667 17.526 1.00 94.19 177 LYS A C 1
ATOM 1375 O O . LYS A 1 177 ? -11.950 8.895 18.719 1.00 94.19 177 LYS A O 1
ATOM 1380 N N . PHE A 1 178 ? -11.196 8.106 16.756 1.00 94.44 178 PHE A N 1
ATOM 1381 C CA . PHE A 1 178 ? -9.893 7.692 17.263 1.00 94.44 178 PHE A CA 1
ATOM 1382 C C . PHE A 1 178 ? -9.083 8.884 17.786 1.00 94.44 178 PHE A C 1
ATOM 1384 O O . PHE A 1 178 ? -8.580 8.835 18.902 1.00 94.44 178 PHE A O 1
ATOM 1391 N N . ARG A 1 179 ? -9.046 10.000 17.046 1.00 94.00 179 ARG A N 1
ATOM 1392 C CA . ARG A 1 179 ? -8.412 11.256 17.487 1.00 94.00 179 ARG A CA 1
ATOM 1393 C C . ARG A 1 179 ? -9.000 11.785 18.792 1.00 94.00 179 ARG A C 1
ATOM 1395 O O . ARG A 1 179 ? -8.248 12.218 19.661 1.00 94.00 179 ARG A O 1
ATOM 1402 N N . ALA A 1 180 ? -10.324 11.735 18.942 1.00 94.88 180 ALA A N 1
ATOM 1403 C CA . ALA A 1 180 ? -10.982 12.138 20.181 1.00 94.88 180 ALA A CA 1
ATOM 1404 C C . ALA A 1 180 ? -10.548 11.258 21.366 1.00 94.88 180 ALA A C 1
ATOM 1406 O O . ALA A 1 180 ? -10.282 11.780 22.447 1.00 94.88 180 ALA A O 1
ATOM 1407 N N . MET A 1 181 ? -10.403 9.946 21.154 1.00 95.12 181 MET A N 1
ATOM 1408 C CA . MET A 1 181 ? -9.892 9.030 22.179 1.00 95.12 181 MET A CA 1
ATOM 1409 C C . MET A 1 181 ? -8.418 9.284 22.497 1.00 95.12 181 MET A C 1
ATOM 1411 O O . MET A 1 181 ? -8.074 9.354 23.672 1.00 95.12 181 MET A O 1
ATOM 1415 N N . MET A 1 182 ? -7.565 9.510 21.491 1.00 95.06 182 MET A N 1
ATOM 1416 C CA . MET A 1 182 ? -6.165 9.890 21.722 1.00 95.06 182 MET A CA 1
ATOM 1417 C C . MET A 1 182 ? -6.074 11.134 22.612 1.00 95.06 182 MET A C 1
ATOM 1419 O O . MET A 1 182 ? -5.391 11.101 23.625 1.00 95.06 182 MET A O 1
ATOM 1423 N N . LYS A 1 183 ? -6.836 12.193 22.305 1.00 94.75 183 LYS A N 1
ATOM 1424 C CA . LYS A 1 183 ? -6.858 13.421 23.116 1.00 94.75 183 LYS A CA 1
ATOM 1425 C C . LYS A 1 183 ? -7.396 13.193 24.534 1.00 94.75 183 LYS A C 1
ATOM 1427 O O . LYS A 1 183 ? -6.939 13.841 25.466 1.00 94.75 183 LYS A O 1
ATOM 1432 N N . LYS A 1 184 ? -8.380 12.305 24.699 1.00 96.81 184 LYS A N 1
ATOM 1433 C CA . LYS A 1 184 ? -8.962 11.977 26.008 1.00 96.81 184 LYS A CA 1
ATOM 1434 C C . LYS A 1 184 ? -7.963 11.256 26.916 1.00 96.81 184 LYS A C 1
ATOM 1436 O O . LYS A 1 184 ? -7.911 11.562 28.101 1.00 96.81 184 LYS A O 1
ATOM 1441 N N . TYR A 1 185 ? -7.233 10.281 26.376 1.00 96.50 185 TYR A N 1
ATOM 1442 C CA . TYR A 1 185 ? -6.356 9.407 27.163 1.00 96.50 185 TYR A CA 1
ATOM 1443 C C . TYR A 1 185 ? -4.902 9.887 27.231 1.00 96.50 185 TYR A C 1
ATOM 1445 O O . TYR A 1 185 ? -4.202 9.536 28.173 1.00 96.50 185 TYR A O 1
ATOM 1453 N N . ASP A 1 186 ? -4.462 10.705 26.277 1.00 96.44 186 ASP A N 1
ATOM 1454 C CA . ASP A 1 186 ? -3.134 11.319 26.248 1.00 96.44 186 ASP A CA 1
ATOM 1455 C C . ASP A 1 186 ? -3.241 12.821 25.906 1.00 96.44 186 ASP A C 1
ATOM 1457 O O . ASP A 1 186 ? -2.853 13.255 24.818 1.00 96.44 186 ASP A O 1
ATOM 1461 N N . PRO A 1 187 ? -3.815 13.644 26.808 1.00 94.88 187 PRO A N 1
ATOM 1462 C CA . PRO A 1 187 ? -4.049 15.067 26.546 1.00 94.88 187 PRO A CA 1
ATOM 1463 C C . PRO A 1 187 ? -2.757 15.868 26.345 1.00 94.88 187 PRO A C 1
ATOM 1465 O O . PRO A 1 187 ? -2.780 16.896 25.671 1.00 94.88 187 PRO A O 1
ATOM 1468 N N . ASN A 1 188 ? -1.645 15.385 26.905 1.00 94.75 188 ASN A N 1
ATOM 1469 C CA . ASN A 1 188 ? -0.333 16.021 26.815 1.00 94.75 188 ASN A CA 1
ATOM 1470 C C . ASN A 1 188 ? 0.523 15.459 25.667 1.00 94.75 188 ASN A C 1
ATOM 1472 O O . ASN A 1 188 ? 1.623 15.955 25.442 1.00 94.75 188 ASN A O 1
ATOM 1476 N N . GLY A 1 189 ? 0.041 14.442 24.945 1.00 93.56 189 GLY A N 1
ATOM 1477 C CA . GLY A 1 189 ? 0.757 13.854 23.815 1.00 93.56 189 GLY A CA 1
ATOM 1478 C C . GLY A 1 189 ? 2.047 13.125 24.197 1.00 93.56 189 GLY A C 1
ATOM 1479 O O . GLY A 1 189 ? 2.970 13.077 23.388 1.00 93.56 189 GLY A O 1
ATOM 1480 N N . VAL A 1 190 ? 2.132 12.567 25.407 1.00 96.25 190 VAL A N 1
ATOM 1481 C CA . VAL A 1 190 ? 3.322 11.872 25.929 1.00 96.25 190 VAL A CA 1
ATOM 1482 C C . VAL A 1 190 ? 3.734 10.705 25.026 1.00 96.25 190 VAL A C 1
ATOM 1484 O O . VAL A 1 190 ? 4.920 10.406 24.905 1.00 96.25 190 VAL A O 1
ATOM 1487 N N . PHE A 1 191 ? 2.775 10.065 24.352 1.00 94.38 191 PHE A N 1
ATOM 1488 C CA . PHE A 1 191 ? 3.023 8.923 23.469 1.00 94.38 191 PHE A CA 1
ATOM 1489 C C . PHE A 1 191 ? 3.081 9.297 21.980 1.00 94.38 191 PHE A C 1
ATOM 1491 O O . PHE A 1 191 ? 3.194 8.415 21.122 1.00 94.38 191 PHE A O 1
ATOM 1498 N N . LEU A 1 192 ? 2.990 10.586 21.636 1.00 92.06 192 LEU A N 1
ATOM 1499 C CA . LEU A 1 192 ? 3.009 11.028 20.246 1.00 92.06 192 LEU A CA 1
ATOM 1500 C C . LEU A 1 192 ? 4.436 11.075 19.694 1.00 92.06 192 LEU A C 1
ATOM 1502 O O . LEU A 1 192 ? 5.326 11.739 20.211 1.00 92.06 192 LEU A O 1
ATOM 1506 N N . ASN A 1 193 ? 4.622 10.406 18.560 1.00 91.19 193 ASN A N 1
ATOM 1507 C CA . ASN A 1 193 ? 5.757 10.622 17.668 1.00 91.19 193 ASN A CA 1
ATOM 1508 C C . ASN A 1 193 ? 5.277 11.308 16.375 1.00 91.19 193 ASN A C 1
ATOM 1510 O O . ASN A 1 193 ? 4.077 11.475 16.160 1.00 91.19 193 ASN A O 1
ATOM 1514 N N . LYS A 1 194 ? 6.189 11.614 15.445 1.00 89.69 194 LYS A N 1
ATOM 1515 C CA . LYS A 1 194 ? 5.847 12.234 14.145 1.00 89.69 194 LYS A CA 1
ATOM 1516 C C . LYS A 1 194 ? 4.804 11.460 13.321 1.00 89.69 194 LYS A C 1
ATOM 1518 O O . LYS A 1 194 ? 4.108 12.034 12.487 1.00 89.69 194 LYS A O 1
ATOM 1523 N N . PHE A 1 195 ? 4.692 10.140 13.495 1.00 89.38 195 PHE A N 1
ATOM 1524 C CA . PHE A 1 195 ? 3.623 9.363 12.861 1.00 89.38 195 PHE A CA 1
ATOM 1525 C C . PHE A 1 195 ? 2.283 9.559 13.580 1.00 89.38 195 PHE A C 1
ATOM 1527 O O . PHE A 1 195 ? 1.280 9.828 12.923 1.00 89.38 195 PHE A O 1
ATOM 1534 N N . GLY A 1 196 ? 2.277 9.522 14.913 1.00 90.81 196 GLY A N 1
ATOM 1535 C CA . GLY A 1 196 ? 1.120 9.866 15.739 1.00 90.81 196 GLY A CA 1
ATOM 1536 C C . GLY A 1 196 ? 0.604 11.281 15.464 1.00 90.81 196 GLY A C 1
ATOM 1537 O O . GLY A 1 196 ? -0.595 11.463 15.284 1.00 90.81 196 GLY A O 1
ATOM 1538 N N . GLU A 1 197 ? 1.490 12.266 15.314 1.00 90.62 197 GLU A N 1
ATOM 1539 C CA . GLU A 1 197 ? 1.133 13.644 14.943 1.00 90.62 197 GLU A CA 1
ATOM 1540 C C . GLU A 1 197 ? 0.446 13.737 13.572 1.00 90.62 197 GLU A C 1
ATOM 1542 O O . GLU A 1 197 ? -0.456 14.553 13.373 1.00 90.62 197 GLU A O 1
ATOM 1547 N N . ARG A 1 198 ? 0.822 12.878 12.615 1.00 89.00 198 ARG A N 1
ATOM 1548 C CA . ARG A 1 198 ? 0.113 12.766 11.330 1.00 89.00 198 ARG A CA 1
ATOM 1549 C C . ARG A 1 198 ? -1.257 12.133 11.488 1.00 89.00 198 ARG A C 1
ATOM 1551 O O . ARG A 1 198 ? -2.218 12.586 10.861 1.00 89.00 198 ARG A O 1
ATOM 1558 N N . ILE A 1 199 ? -1.371 11.126 12.353 1.00 88.94 199 ILE A N 1
ATOM 1559 C CA . ILE A 1 199 ? -2.664 10.534 12.691 1.00 88.94 199 ILE A CA 1
ATOM 1560 C C . ILE A 1 199 ? -3.565 11.584 13.329 1.00 88.94 199 ILE A C 1
ATOM 1562 O O . ILE A 1 199 ? -4.712 11.679 12.904 1.00 88.94 199 ILE A O 1
ATOM 1566 N N . THR A 1 200 ? -3.082 12.410 14.263 1.00 88.12 200 THR A N 1
ATOM 1567 C CA . THR A 1 200 ? -3.874 13.486 14.891 1.00 88.12 200 THR A CA 1
ATOM 1568 C C . THR A 1 200 ? -4.143 14.659 13.951 1.00 88.12 200 THR A C 1
ATOM 1570 O O . THR A 1 200 ? -5.144 15.357 14.108 1.00 88.12 200 THR A O 1
ATOM 1573 N N . GLY A 1 201 ? -3.317 14.824 12.918 1.00 84.81 201 GLY A N 1
ATOM 1574 C CA . GLY A 1 201 ? -3.370 15.948 11.988 1.00 84.81 201 GLY A CA 1
ATOM 1575 C C . GLY A 1 201 ? -2.649 17.195 12.502 1.00 84.81 201 GLY A C 1
ATOM 1576 O O . GLY A 1 201 ? -2.801 18.249 11.887 1.00 84.81 201 GLY A O 1
ATOM 1577 N N . ALA A 1 202 ? -1.884 17.074 13.592 1.00 86.94 202 ALA A N 1
ATOM 1578 C CA . ALA A 1 202 ? -1.039 18.133 14.141 1.00 86.94 202 ALA A CA 1
ATOM 1579 C C . ALA A 1 202 ? 0.170 18.442 13.240 1.00 86.94 202 ALA A C 1
ATOM 1581 O O . ALA A 1 202 ? 0.650 19.570 13.213 1.00 86.94 202 ALA A O 1
ATOM 1582 N N . SER A 1 203 ? 0.636 17.457 12.468 1.00 86.50 203 SER A N 1
ATOM 1583 C CA . SER A 1 203 ? 1.743 17.608 11.522 1.00 86.50 203 SER A CA 1
ATOM 1584 C C . SER A 1 203 ? 1.482 16.811 10.246 1.00 86.50 203 SER A C 1
ATOM 1586 O O . SER A 1 203 ? 0.761 15.819 10.259 1.00 86.50 203 SER A O 1
ATOM 1588 N N . ASN A 1 204 ? 2.086 17.228 9.132 1.00 84.31 204 ASN A N 1
ATOM 1589 C CA . ASN A 1 204 ? 2.180 16.433 7.899 1.00 84.31 204 ASN A CA 1
ATOM 1590 C C . ASN A 1 204 ? 3.615 15.938 7.647 1.00 84.31 204 ASN A C 1
ATOM 1592 O O . ASN A 1 204 ? 3.897 15.367 6.593 1.00 84.31 204 ASN A O 1
ATOM 1596 N N . GLN A 1 205 ? 4.536 16.181 8.583 1.00 84.50 205 GLN A N 1
ATOM 1597 C CA . GLN A 1 205 ? 5.949 15.895 8.392 1.00 84.50 205 GLN A CA 1
ATOM 1598 C C . GLN A 1 205 ? 6.202 14.385 8.341 1.00 84.50 205 GLN A C 1
ATOM 1600 O O . GLN A 1 205 ? 5.820 13.630 9.236 1.00 84.50 205 GLN A O 1
ATOM 1605 N N . LEU A 1 206 ? 6.888 13.944 7.289 1.00 84.06 206 LEU A N 1
ATOM 1606 C CA . LEU A 1 206 ? 7.386 12.579 7.186 1.00 84.06 206 LEU A CA 1
ATOM 1607 C C . LEU A 1 206 ? 8.694 12.442 7.973 1.00 84.06 206 LEU A C 1
ATOM 1609 O O . LEU A 1 206 ? 9.564 13.312 7.904 1.00 84.06 206 LEU A O 1
ATOM 1613 N N . THR A 1 207 ? 8.867 11.322 8.672 1.00 84.56 207 THR A N 1
ATOM 1614 C CA . THR A 1 207 ? 10.189 10.921 9.166 1.00 84.56 207 THR A CA 1
ATOM 1615 C C . THR A 1 207 ? 10.930 10.249 8.018 1.00 84.56 207 THR A C 1
ATOM 1617 O O . THR A 1 207 ? 10.623 9.111 7.667 1.00 84.56 207 THR A O 1
ATOM 1620 N N . VAL A 1 208 ? 11.875 10.967 7.414 1.00 85.88 208 VAL A N 1
ATOM 1621 C CA . VAL A 1 208 ? 12.708 10.478 6.310 1.00 85.88 208 VAL A CA 1
ATOM 1622 C C . VAL A 1 208 ? 14.161 10.450 6.770 1.00 85.88 208 VAL A C 1
ATOM 1624 O O . VAL A 1 208 ? 14.621 11.383 7.426 1.00 85.88 208 VAL A O 1
ATOM 1627 N N . ASP A 1 209 ? 14.876 9.375 6.442 1.00 87.44 209 ASP A N 1
ATOM 1628 C CA . ASP A 1 209 ? 16.319 9.278 6.679 1.00 87.44 209 ASP A CA 1
ATOM 1629 C C . ASP A 1 209 ? 17.053 10.352 5.863 1.00 87.44 209 ASP A C 1
ATOM 1631 O O . ASP A 1 209 ? 16.806 10.496 4.666 1.00 87.44 209 ASP A O 1
ATOM 1635 N N . THR A 1 210 ? 17.970 11.094 6.484 1.00 88.38 210 THR A N 1
ATOM 1636 C CA . THR A 1 210 ? 18.698 12.199 5.837 1.00 88.38 210 THR A CA 1
ATOM 1637 C C . THR A 1 210 ? 19.558 11.751 4.654 1.00 88.38 210 THR A C 1
ATOM 1639 O O . THR A 1 210 ? 19.885 12.560 3.790 1.00 88.38 210 THR A O 1
ATOM 1642 N N . ARG A 1 211 ? 19.895 10.458 4.568 1.00 90.56 211 ARG A N 1
ATOM 1643 C CA . ARG A 1 211 ? 20.632 9.859 3.445 1.00 90.56 211 ARG A CA 1
ATOM 1644 C C . ARG A 1 211 ? 19.732 9.521 2.255 1.00 90.56 211 ARG A C 1
ATOM 1646 O O . ARG A 1 211 ? 20.240 9.163 1.193 1.00 90.56 211 ARG A O 1
ATOM 1653 N N . ALA A 1 212 ? 18.408 9.588 2.411 1.00 87.81 212 ALA A N 1
ATOM 1654 C CA . ALA A 1 212 ? 17.459 9.265 1.354 1.00 87.81 212 ALA A CA 1
ATOM 1655 C C . ALA A 1 212 ? 17.388 10.389 0.309 1.00 87.81 212 ALA A C 1
ATOM 1657 O O . ALA A 1 212 ? 16.606 11.327 0.427 1.00 87.81 212 ALA A O 1
ATOM 1658 N N . ILE A 1 213 ? 18.183 10.248 -0.751 1.00 89.94 213 ILE A N 1
ATOM 1659 C CA . ILE A 1 213 ? 18.214 11.176 -1.893 1.00 89.94 213 ILE A CA 1
ATOM 1660 C C . ILE A 1 213 ? 17.142 10.876 -2.958 1.00 89.94 213 ILE A C 1
ATOM 1662 O O . ILE A 1 213 ? 16.746 11.768 -3.700 1.00 89.94 213 ILE A O 1
ATOM 1666 N N . HIS A 1 214 ? 16.638 9.638 -3.009 1.00 93.50 214 HIS A N 1
ATOM 1667 C CA . HIS A 1 214 ? 15.615 9.181 -3.956 1.00 93.50 214 HIS A CA 1
ATOM 1668 C C . HIS A 1 214 ? 14.330 8.832 -3.198 1.00 93.50 214 HIS A C 1
ATOM 1670 O O . HIS A 1 214 ? 14.245 7.781 -2.554 1.00 93.50 214 HIS A O 1
ATOM 1676 N N . CYS A 1 215 ? 13.323 9.710 -3.222 1.00 93.56 215 CYS A N 1
ATOM 1677 C CA . CYS A 1 215 ? 12.147 9.538 -2.363 1.00 93.56 215 CYS A CA 1
ATOM 1678 C C . CYS A 1 215 ? 11.305 8.299 -2.719 1.00 93.56 215 CYS A C 1
ATOM 1680 O O . CYS A 1 215 ? 10.783 7.639 -1.815 1.00 93.56 215 CYS A O 1
ATOM 1682 N N . ALA A 1 216 ? 11.218 7.925 -3.999 1.00 94.88 216 ALA A N 1
ATOM 1683 C CA . ALA A 1 216 ? 10.405 6.789 -4.437 1.00 94.88 216 ALA A CA 1
ATOM 1684 C C . ALA A 1 216 ? 11.075 5.444 -4.124 1.00 94.88 216 ALA A C 1
ATOM 1686 O O . ALA A 1 216 ? 10.407 4.416 -4.027 1.00 94.88 216 ALA A O 1
ATOM 1687 N N . LEU A 1 217 ? 12.390 5.452 -3.890 1.00 91.38 217 LEU A N 1
ATOM 1688 C CA . LEU A 1 217 ? 13.164 4.255 -3.582 1.00 91.38 217 LEU A CA 1
ATOM 1689 C C . LEU A 1 217 ? 12.786 3.636 -2.225 1.00 91.38 217 LEU A C 1
ATOM 1691 O O . LEU A 1 217 ? 12.905 2.426 -2.039 1.00 91.38 217 LEU A O 1
ATOM 1695 N N . ASN A 1 218 ? 12.330 4.453 -1.276 1.00 87.56 218 ASN A N 1
ATOM 1696 C CA . ASN A 1 218 ? 11.868 4.021 0.048 1.00 87.56 218 ASN A CA 1
ATOM 1697 C C . ASN A 1 218 ? 10.366 4.270 0.246 1.00 87.56 218 ASN A C 1
ATOM 1699 O O . ASN A 1 218 ? 9.905 4.390 1.377 1.00 87.56 218 ASN A O 1
ATOM 1703 N N . SER A 1 219 ? 9.615 4.391 -0.856 1.00 90.25 219 SER A N 1
ATOM 1704 C CA . SER A 1 219 ? 8.169 4.639 -0.853 1.00 90.25 219 SER A CA 1
ATOM 1705 C C . SER A 1 219 ? 7.760 5.869 -0.018 1.00 90.25 219 SER A C 1
ATOM 1707 O O . SER A 1 219 ? 6.660 5.923 0.538 1.00 90.25 219 SER A O 1
ATOM 1709 N N . ASN A 1 220 ? 8.633 6.885 0.058 1.00 91.75 220 ASN A N 1
ATOM 1710 C CA . ASN A 1 220 ? 8.339 8.179 0.690 1.00 91.75 220 ASN A CA 1
ATOM 1711 C C . ASN A 1 220 ? 7.529 9.095 -0.236 1.00 91.75 220 ASN A C 1
ATOM 1713 O O . ASN A 1 220 ? 6.841 9.995 0.234 1.00 91.75 220 ASN A O 1
ATOM 1717 N N . CYS A 1 221 ? 7.595 8.853 -1.544 1.00 93.62 221 CYS A N 1
ATOM 1718 C CA . CYS A 1 221 ? 6.801 9.518 -2.568 1.00 93.62 221 CYS A CA 1
ATOM 1719 C C . CYS A 1 221 ? 6.436 8.508 -3.667 1.00 93.62 221 CYS A C 1
ATOM 1721 O O . CYS A 1 221 ? 7.122 7.498 -3.839 1.00 93.62 221 CYS A O 1
ATOM 1723 N N . ILE A 1 222 ? 5.395 8.813 -4.439 1.00 95.81 222 ILE A N 1
ATOM 1724 C CA . ILE A 1 222 ? 5.244 8.255 -5.786 1.00 95.81 222 ILE A CA 1
ATOM 1725 C C . ILE A 1 222 ? 6.109 9.108 -6.712 1.00 95.81 222 ILE A C 1
ATOM 1727 O O . ILE A 1 222 ? 6.107 10.333 -6.582 1.00 95.81 222 ILE A O 1
ATOM 1731 N N . CYS A 1 223 ? 6.870 8.484 -7.612 1.00 97.50 223 CYS A N 1
ATOM 1732 C CA . CYS A 1 223 ? 7.786 9.241 -8.457 1.00 97.50 223 CYS A CA 1
ATOM 1733 C C . CYS A 1 223 ? 7.025 10.245 -9.343 1.00 97.50 223 CYS A C 1
ATOM 1735 O O . CYS A 1 223 ? 5.930 9.977 -9.848 1.00 97.50 223 CYS A O 1
ATOM 1737 N N . SER A 1 224 ? 7.640 11.404 -9.539 1.00 97.31 224 SER A N 1
ATOM 1738 C CA . SER A 1 224 ? 7.154 12.487 -10.400 1.00 97.31 224 SER A CA 1
ATOM 1739 C C . SER A 1 224 ? 8.207 12.930 -11.417 1.00 97.31 224 SER A C 1
ATOM 1741 O O . SER A 1 224 ? 7.872 13.383 -12.508 1.00 97.31 224 SER A O 1
ATOM 1743 N N . LYS A 1 225 ? 9.487 12.750 -11.080 1.00 97.06 225 LYS A N 1
ATOM 1744 C CA . LYS A 1 225 ? 10.657 13.070 -11.901 1.00 97.06 225 LYS A CA 1
ATOM 1745 C C . LYS A 1 225 ? 11.701 11.969 -11.762 1.00 97.06 225 LYS A C 1
ATOM 1747 O O . LYS A 1 225 ? 11.723 11.240 -10.774 1.00 97.06 225 LYS A O 1
ATOM 1752 N N . ASN A 1 226 ? 12.610 11.874 -12.728 1.00 96.50 226 ASN A N 1
ATOM 1753 C CA . ASN A 1 226 ? 13.639 10.826 -12.739 1.00 96.50 226 ASN A CA 1
ATOM 1754 C C . ASN A 1 226 ? 14.524 10.837 -11.484 1.00 96.50 226 ASN A C 1
ATOM 1756 O O . ASN A 1 226 ? 14.901 9.775 -11.008 1.00 96.50 226 ASN A O 1
ATOM 1760 N N . ALA A 1 227 ? 14.789 12.016 -10.910 1.00 95.06 227 ALA A N 1
ATOM 1761 C CA . ALA A 1 227 ? 15.585 12.158 -9.689 1.00 95.06 227 ALA A CA 1
ATOM 1762 C C . ALA A 1 227 ? 14.958 11.481 -8.450 1.00 95.06 227 ALA A C 1
ATOM 1764 O O . ALA A 1 227 ? 15.672 11.176 -7.495 1.00 95.06 227 ALA A O 1
ATOM 1765 N N . ASP A 1 228 ? 13.647 11.214 -8.464 1.00 96.19 228 ASP A N 1
ATOM 1766 C CA . ASP A 1 228 ? 12.962 10.511 -7.372 1.00 96.19 228 ASP A CA 1
ATOM 1767 C C . ASP A 1 228 ? 13.315 9.011 -7.341 1.00 96.19 228 ASP A C 1
ATOM 1769 O O . ASP A 1 228 ? 13.113 8.352 -6.317 1.00 96.19 228 ASP A O 1
ATOM 1773 N N . CYS A 1 229 ? 13.831 8.483 -8.456 1.00 95.44 229 CYS A N 1
ATOM 1774 C CA . CYS A 1 229 ? 14.187 7.086 -8.676 1.00 95.44 229 CYS A CA 1
ATOM 1775 C C . CYS A 1 229 ? 15.697 6.852 -8.555 1.00 95.44 229 CYS A C 1
ATOM 1777 O O . CYS A 1 229 ? 16.491 7.783 -8.657 1.00 95.44 229 CYS A O 1
ATOM 1779 N N . ALA A 1 230 ? 16.096 5.596 -8.340 1.00 92.75 230 ALA A N 1
ATOM 1780 C CA . ALA A 1 230 ? 17.506 5.229 -8.234 1.00 92.75 230 ALA A CA 1
ATOM 1781 C C . ALA A 1 230 ? 18.273 5.452 -9.550 1.00 92.75 230 ALA A C 1
ATOM 1783 O O . ALA A 1 230 ? 17.689 5.492 -10.636 1.00 92.75 230 ALA A O 1
ATOM 1784 N N . THR A 1 231 ? 19.604 5.510 -9.468 1.00 89.75 231 THR A N 1
ATOM 1785 C CA . THR A 1 231 ? 20.476 5.509 -10.650 1.00 89.75 231 THR A CA 1
ATOM 1786 C C . THR A 1 231 ? 20.143 4.337 -11.578 1.00 89.75 231 THR A C 1
ATOM 1788 O O . THR A 1 231 ? 20.026 3.196 -11.134 1.00 89.75 231 THR A O 1
ATOM 1791 N N . GLY A 1 232 ? 20.004 4.615 -12.878 1.00 89.12 232 GLY A N 1
ATOM 1792 C CA . GLY A 1 232 ? 19.607 3.616 -13.878 1.00 89.12 232 GLY A CA 1
ATOM 1793 C C . GLY A 1 232 ? 18.095 3.399 -13.993 1.00 89.12 232 GLY A C 1
ATOM 1794 O O . GLY A 1 232 ? 17.669 2.560 -14.789 1.00 89.12 232 GLY A O 1
ATOM 1795 N N . GLN A 1 233 ? 17.287 4.165 -13.252 1.00 93.44 233 GLN A N 1
ATOM 1796 C CA . GLN A 1 233 ? 15.831 4.183 -13.355 1.00 93.44 233 GLN A CA 1
ATOM 1797 C C . GLN A 1 233 ? 15.312 5.557 -13.787 1.00 93.44 233 GLN A C 1
ATOM 1799 O O . GLN A 1 233 ? 15.925 6.591 -13.527 1.00 93.44 233 GLN A O 1
ATOM 1804 N N . ILE A 1 234 ? 14.147 5.564 -14.428 1.00 95.75 234 ILE A N 1
ATOM 1805 C CA . ILE A 1 234 ? 13.390 6.771 -14.772 1.00 95.75 234 ILE A CA 1
ATOM 1806 C C . ILE A 1 234 ? 11.984 6.677 -14.199 1.00 95.75 234 ILE A C 1
ATOM 1808 O O . ILE A 1 234 ? 11.426 5.584 -14.073 1.00 95.75 234 ILE A O 1
ATOM 1812 N N . CYS A 1 235 ? 11.390 7.826 -13.891 1.00 97.69 235 CYS A N 1
ATOM 1813 C CA . CYS A 1 235 ? 9.987 7.856 -13.525 1.00 97.69 235 CYS A CA 1
ATOM 1814 C C . CYS A 1 235 ? 9.144 7.769 -14.797 1.00 97.69 235 CYS A C 1
ATOM 1816 O O . CYS A 1 235 ? 9.209 8.645 -15.661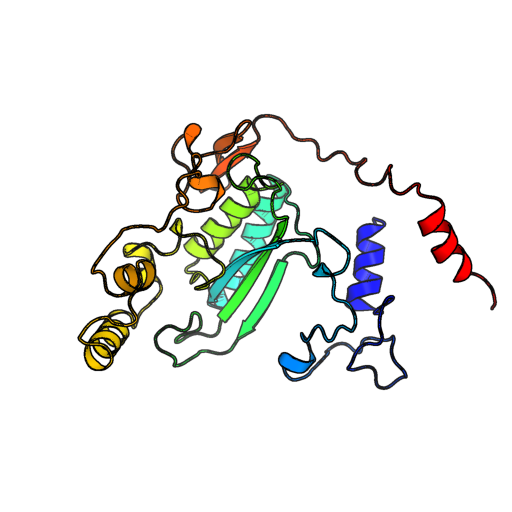 1.00 97.69 235 CYS A O 1
ATOM 1818 N N . LYS A 1 236 ? 8.367 6.695 -14.940 1.00 96.81 236 LYS A N 1
ATOM 1819 C CA . LYS A 1 236 ? 7.540 6.459 -16.125 1.00 96.81 236 LYS A CA 1
ATOM 1820 C C . LYS A 1 236 ? 6.220 5.811 -15.742 1.00 96.81 236 LYS A C 1
ATOM 1822 O O . LYS A 1 236 ? 6.148 5.056 -14.778 1.00 96.81 236 LYS A O 1
ATOM 1827 N N . LYS A 1 237 ? 5.180 6.063 -16.539 1.00 97.00 237 LYS A N 1
ATOM 1828 C CA . LYS A 1 237 ? 3.910 5.356 -16.387 1.00 97.00 237 LYS A CA 1
ATOM 1829 C C . LYS A 1 237 ? 4.028 3.888 -16.795 1.00 97.00 237 LYS A C 1
ATOM 1831 O O . LYS A 1 237 ? 4.519 3.571 -17.880 1.00 97.00 237 LYS A O 1
ATOM 1836 N N . MET A 1 238 ? 3.511 3.008 -15.948 1.00 95.25 238 MET A N 1
ATOM 1837 C CA . MET A 1 238 ? 3.295 1.591 -16.211 1.00 95.25 238 MET A CA 1
ATOM 1838 C C . MET A 1 238 ? 1.949 1.184 -15.619 1.00 95.25 238 MET A C 1
ATOM 1840 O O . MET A 1 238 ? 1.677 1.468 -14.459 1.00 95.25 238 MET A O 1
ATOM 1844 N N . TYR A 1 239 ? 1.100 0.542 -16.426 1.00 96.44 239 TYR A N 1
ATOM 1845 C CA . TYR A 1 239 ? -0.256 0.156 -16.012 1.00 96.44 239 TYR A CA 1
ATOM 1846 C C . TYR A 1 239 ? -1.065 1.332 -15.412 1.00 96.44 239 TYR A C 1
ATOM 1848 O O . TYR A 1 239 ? -1.786 1.180 -14.437 1.00 96.44 239 TYR A O 1
ATOM 1856 N N . GLY A 1 240 ? -0.892 2.540 -15.964 1.00 96.75 240 GLY A N 1
ATOM 1857 C CA . GLY A 1 240 ? -1.549 3.765 -15.481 1.00 96.75 240 GLY A CA 1
ATOM 1858 C C . GLY A 1 240 ? -0.873 4.458 -14.288 1.00 96.75 240 GLY A C 1
ATOM 1859 O O . GLY A 1 240 ? -1.187 5.617 -14.021 1.00 96.75 240 GLY A O 1
ATOM 1860 N N . PHE A 1 241 ? 0.099 3.818 -13.636 1.00 97.88 241 PHE A N 1
ATOM 1861 C CA . PHE A 1 241 ? 0.749 4.308 -12.418 1.00 97.88 241 PHE A CA 1
ATOM 1862 C C . PHE A 1 241 ? 2.166 4.816 -12.671 1.00 97.88 241 PHE A C 1
ATOM 1864 O O . PHE A 1 241 ? 2.882 4.270 -13.509 1.00 97.88 241 PHE A O 1
ATOM 1871 N N . ASN A 1 242 ? 2.596 5.846 -11.940 1.00 98.19 242 ASN A N 1
ATOM 1872 C CA . ASN A 1 242 ? 3.976 6.325 -12.012 1.00 98.19 242 ASN A CA 1
ATOM 1873 C C . ASN A 1 242 ? 4.885 5.385 -11.219 1.00 98.19 242 ASN A C 1
ATOM 1875 O O . ASN A 1 242 ? 4.658 5.152 -10.031 1.00 98.19 242 ASN A O 1
ATOM 1879 N N . VAL A 1 243 ? 5.915 4.855 -11.874 1.00 97.31 243 VAL A N 1
ATOM 1880 C CA . VAL A 1 243 ? 6.851 3.904 -11.274 1.00 97.31 243 VAL A CA 1
ATOM 1881 C C . VAL A 1 243 ? 8.290 4.221 -11.661 1.00 97.31 243 VAL A C 1
ATOM 1883 O O . VAL A 1 243 ? 8.559 4.784 -12.725 1.00 97.31 243 VAL A O 1
ATOM 1886 N N . CYS A 1 244 ? 9.224 3.808 -10.813 1.00 96.19 244 CYS A N 1
ATOM 1887 C CA . CYS A 1 244 ? 10.644 3.802 -11.115 1.00 96.19 244 CYS A CA 1
ATOM 1888 C C . CYS A 1 244 ? 10.970 2.593 -11.988 1.00 96.19 244 CYS A C 1
ATOM 1890 O O . CYS A 1 244 ? 11.089 1.464 -11.508 1.00 96.19 244 CYS A O 1
ATOM 1892 N N . LYS A 1 245 ? 11.068 2.844 -13.293 1.00 93.75 245 LYS A N 1
ATOM 1893 C CA . LYS A 1 245 ? 11.323 1.832 -14.313 1.00 93.75 245 LYS A CA 1
ATOM 1894 C C . LYS A 1 245 ? 12.800 1.804 -14.682 1.00 93.75 245 LYS A C 1
ATOM 1896 O O . LYS A 1 245 ? 13.379 2.852 -14.956 1.00 93.75 245 LYS A O 1
ATOM 1901 N N . ASP A 1 246 ? 13.378 0.611 -14.750 1.00 89.25 246 ASP A N 1
ATOM 1902 C CA . ASP A 1 246 ? 14.759 0.416 -15.194 1.00 89.25 246 ASP A CA 1
ATOM 1903 C C . ASP A 1 246 ? 14.929 0.853 -16.664 1.00 89.25 246 ASP A C 1
ATOM 1905 O O . ASP A 1 246 ? 14.111 0.519 -17.527 1.00 89.25 246 ASP A O 1
ATOM 1909 N N . VAL A 1 247 ? 15.972 1.643 -16.943 1.00 82.75 247 VAL A N 1
ATOM 1910 C CA . VAL A 1 247 ? 16.263 2.208 -18.279 1.00 82.75 247 VAL A CA 1
ATOM 1911 C C . VAL A 1 247 ? 16.947 1.181 -19.176 1.00 82.75 247 VAL A C 1
ATOM 1913 O O . VAL A 1 247 ? 16.677 1.105 -20.372 1.00 82.75 247 VAL A O 1
ATOM 1916 N N . LEU A 1 248 ? 17.810 0.360 -18.587 1.00 66.81 248 LEU A N 1
ATOM 1917 C CA . LEU A 1 248 ? 18.366 -0.822 -19.226 1.00 66.81 248 LEU A CA 1
ATOM 1918 C C . LEU A 1 248 ? 17.468 -1.997 -18.850 1.00 66.81 248 LEU A C 1
ATOM 1920 O O . LEU A 1 248 ? 17.079 -2.116 -17.687 1.00 66.81 248 LEU A O 1
ATOM 1924 N N . ARG A 1 249 ? 17.166 -2.898 -19.798 1.00 52.16 249 ARG A N 1
ATOM 1925 C CA . ARG A 1 249 ? 16.734 -4.246 -19.413 1.00 52.16 249 ARG A CA 1
ATOM 1926 C C . ARG A 1 249 ? 17.877 -4.795 -18.566 1.00 52.16 249 ARG A C 1
ATOM 1928 O O . ARG A 1 249 ? 18.862 -5.276 -19.118 1.00 52.16 249 ARG A O 1
ATOM 1935 N N . GLN A 1 250 ? 17.765 -4.729 -17.241 1.00 46.59 250 GLN A N 1
ATOM 1936 C CA . GLN A 1 250 ? 18.407 -5.728 -16.413 1.00 46.59 250 GLN A CA 1
ATOM 1937 C C . GLN A 1 250 ? 17.741 -7.027 -16.842 1.00 46.59 250 GLN A C 1
ATOM 1939 O O . GLN A 1 250 ? 16.680 -7.406 -16.353 1.00 46.59 250 GLN A O 1
ATOM 1944 N N . ILE A 1 251 ? 18.315 -7.647 -17.873 1.00 38.62 251 ILE A N 1
ATOM 1945 C CA . ILE A 1 251 ? 18.180 -9.067 -18.104 1.00 38.62 251 ILE A CA 1
ATOM 1946 C C . ILE A 1 251 ? 18.578 -9.625 -16.747 1.00 38.62 251 ILE A C 1
ATOM 1948 O O . ILE A 1 251 ? 19.747 -9.538 -16.374 1.00 38.62 251 ILE A O 1
ATOM 1952 N N . LEU A 1 252 ? 17.597 -10.074 -15.957 1.00 39.53 252 LEU A N 1
ATOM 1953 C CA . LEU A 1 252 ? 17.881 -11.002 -14.876 1.00 39.53 252 LEU A CA 1
ATOM 1954 C C . LEU A 1 252 ? 18.800 -12.028 -15.527 1.00 39.53 252 LEU A C 1
ATOM 1956 O O . LEU A 1 252 ? 18.355 -12.644 -16.502 1.00 39.53 252 LEU A O 1
ATOM 1960 N N . PRO A 1 253 ? 20.074 -12.156 -15.120 1.00 30.52 253 PRO A N 1
ATOM 1961 C CA . PRO A 1 253 ? 20.866 -13.224 -15.668 1.00 30.52 253 PRO A CA 1
ATOM 1962 C C . PRO A 1 253 ? 20.083 -14.490 -15.332 1.00 30.52 253 PRO A C 1
ATOM 1964 O O . PRO A 1 253 ? 19.932 -14.846 -14.164 1.00 30.52 253 PRO A O 1
ATOM 1967 N N . LEU A 1 254 ? 19.579 -15.165 -16.367 1.00 37.59 254 LEU A N 1
ATOM 1968 C CA . LEU A 1 254 ? 19.099 -16.546 -16.280 1.00 37.59 254 LEU A CA 1
ATOM 1969 C C . LEU A 1 254 ? 20.163 -17.448 -15.613 1.00 37.59 254 LEU A C 1
ATOM 1971 O O . LEU A 1 254 ? 19.846 -18.516 -15.106 1.00 37.59 254 LEU A O 1
ATOM 1975 N N . ASN A 1 255 ? 21.403 -16.953 -15.532 1.00 30.81 255 ASN A N 1
ATOM 1976 C CA . ASN A 1 255 ? 22.578 -17.555 -14.924 1.00 30.81 255 ASN A CA 1
ATOM 1977 C C . ASN A 1 255 ? 22.740 -17.315 -13.409 1.00 30.81 255 ASN A C 1
ATOM 1979 O O . ASN A 1 255 ? 23.766 -17.695 -12.857 1.00 30.81 255 ASN A O 1
ATOM 1983 N N . LEU A 1 256 ? 21.761 -16.771 -12.674 1.00 33.00 256 LEU A N 1
ATOM 1984 C CA . LEU A 1 256 ? 21.835 -16.780 -11.196 1.00 33.00 256 LEU A CA 1
ATOM 1985 C C . LEU A 1 256 ? 21.775 -18.199 -10.579 1.00 33.00 256 LEU A C 1
ATOM 1987 O O . LEU A 1 256 ? 21.877 -18.336 -9.364 1.00 33.00 256 LEU A O 1
ATOM 1991 N N . PHE A 1 257 ? 21.692 -19.248 -11.408 1.00 37.12 257 PHE A N 1
ATOM 1992 C CA . PHE A 1 257 ? 21.843 -20.653 -11.013 1.00 37.12 257 PHE A CA 1
ATOM 1993 C C . PHE A 1 257 ? 23.165 -21.311 -11.441 1.00 37.12 257 PHE A C 1
ATOM 1995 O O . PHE A 1 257 ? 23.376 -22.470 -11.104 1.00 37.12 257 PHE A O 1
ATOM 2002 N N . THR A 1 258 ? 24.083 -20.623 -12.131 1.00 32.34 258 THR A N 1
ATOM 2003 C CA . THR A 1 258 ? 25.328 -21.266 -12.611 1.00 32.34 258 THR A CA 1
ATOM 2004 C C . THR A 1 258 ? 26.476 -21.252 -11.599 1.00 32.34 258 THR A C 1
ATOM 2006 O O . THR A 1 258 ? 27.540 -21.772 -11.904 1.00 32.34 258 THR A O 1
ATOM 2009 N N . HIS A 1 259 ? 26.287 -20.690 -10.398 1.00 30.77 259 HIS A N 1
ATOM 2010 C CA . HIS A 1 259 ? 27.340 -20.617 -9.371 1.00 30.77 259 HIS A CA 1
ATOM 2011 C C . HIS A 1 259 ? 27.023 -21.335 -8.055 1.00 30.77 259 HIS A C 1
ATOM 2013 O O . HIS A 1 259 ? 27.765 -21.185 -7.090 1.00 30.77 259 HIS A O 1
ATOM 2019 N N . VAL A 1 260 ? 26.002 -22.196 -8.015 1.00 36.12 260 VAL A N 1
ATOM 2020 C CA . VAL A 1 260 ? 25.942 -23.249 -6.984 1.00 36.12 260 VAL A CA 1
ATOM 2021 C C . VAL A 1 260 ? 26.650 -24.490 -7.534 1.00 36.12 260 VAL A C 1
ATOM 2023 O O . VAL A 1 260 ? 26.048 -25.532 -7.759 1.00 36.12 260 VAL A O 1
ATOM 2026 N N . THR A 1 261 ? 27.943 -24.344 -7.820 1.00 35.28 261 THR A N 1
ATOM 2027 C CA . THR A 1 261 ? 28.868 -25.454 -8.104 1.00 35.28 261 THR A CA 1
ATOM 2028 C C . THR A 1 261 ? 29.850 -25.642 -6.952 1.00 35.28 261 THR A C 1
ATOM 2030 O O . THR A 1 261 ? 30.952 -26.139 -7.156 1.00 35.28 261 THR A O 1
ATOM 2033 N N . ASP A 1 262 ? 29.471 -25.247 -5.733 1.00 34.09 262 ASP A N 1
ATOM 2034 C CA . ASP A 1 262 ? 30.182 -25.720 -4.553 1.00 34.09 262 ASP A CA 1
ATOM 2035 C C . ASP A 1 262 ? 29.867 -27.210 -4.390 1.00 34.09 262 ASP A C 1
ATOM 2037 O O . ASP A 1 262 ? 28.771 -27.600 -3.968 1.00 34.09 262 ASP A O 1
ATOM 2041 N N . GLU A 1 263 ? 30.851 -28.048 -4.722 1.00 35.84 263 GLU A N 1
ATOM 2042 C CA . GLU A 1 263 ? 30.864 -29.502 -4.510 1.00 35.84 263 GLU A CA 1
ATOM 2043 C C . GLU A 1 263 ? 30.421 -29.911 -3.091 1.00 35.84 263 GLU A C 1
ATOM 2045 O O . GLU A 1 263 ? 29.977 -31.040 -2.879 1.00 35.84 263 GLU A O 1
ATOM 2050 N N . LEU A 1 264 ? 30.471 -29.000 -2.111 1.00 33.44 264 LEU A N 1
ATOM 2051 C CA . LEU A 1 264 ? 29.991 -29.241 -0.752 1.00 33.44 264 LEU A CA 1
ATOM 2052 C C . LEU A 1 264 ? 28.460 -29.356 -0.629 1.00 33.44 264 LEU A C 1
ATOM 2054 O O . LEU A 1 264 ? 27.985 -30.098 0.234 1.00 33.44 264 LEU A O 1
ATOM 2058 N N . VAL A 1 265 ? 27.678 -28.652 -1.458 1.00 39.94 265 VAL A N 1
ATOM 2059 C CA . VAL A 1 265 ? 26.201 -28.720 -1.414 1.00 39.94 265 VAL A CA 1
ATOM 2060 C C . VAL A 1 265 ? 25.704 -29.962 -2.154 1.00 39.94 265 VAL A C 1
ATOM 2062 O O . VAL A 1 265 ? 24.808 -30.652 -1.665 1.00 39.94 265 VAL A O 1
ATOM 2065 N N . LEU A 1 266 ? 26.346 -30.318 -3.272 1.00 34.16 266 LEU A N 1
ATOM 2066 C CA . LEU A 1 266 ? 26.027 -31.535 -4.026 1.00 34.16 266 LEU A CA 1
ATOM 2067 C C . LEU A 1 266 ? 26.369 -32.813 -3.246 1.00 34.16 266 LEU A C 1
ATOM 2069 O O . LEU A 1 266 ? 25.575 -33.751 -3.268 1.00 34.16 266 LEU A O 1
ATOM 2073 N N . ARG A 1 267 ? 27.457 -32.828 -2.458 1.00 31.75 267 ARG A N 1
ATOM 2074 C CA . ARG A 1 267 ? 27.800 -33.975 -1.591 1.00 31.75 267 ARG A CA 1
ATOM 2075 C C . ARG A 1 267 ? 26.785 -34.254 -0.478 1.00 31.75 267 ARG A C 1
ATOM 2077 O O . ARG A 1 267 ? 26.708 -35.384 -0.004 1.00 31.75 267 ARG A O 1
ATOM 2084 N N . LYS A 1 268 ? 25.992 -33.263 -0.053 1.00 34.00 268 LYS A N 1
ATOM 2085 C CA . LYS A 1 268 ? 24.904 -33.490 0.918 1.00 34.00 268 LYS A CA 1
ATOM 2086 C C . LYS A 1 268 ? 23.602 -33.962 0.273 1.00 34.00 268 LYS A C 1
ATOM 2088 O O . LYS A 1 268 ? 22.799 -34.580 0.961 1.00 34.00 268 LYS A O 1
ATOM 2093 N N . ILE A 1 269 ? 23.408 -33.724 -1.025 1.00 36.94 269 ILE A N 1
ATOM 2094 C CA . ILE A 1 269 ? 22.228 -34.186 -1.773 1.00 36.94 269 ILE A CA 1
ATOM 2095 C C . ILE A 1 269 ? 22.438 -35.615 -2.303 1.00 36.94 269 ILE A C 1
ATOM 2097 O O . ILE A 1 269 ? 21.493 -36.399 -2.331 1.00 36.94 269 ILE A O 1
ATOM 2101 N N . SER A 1 270 ? 23.673 -36.007 -2.633 1.00 29.27 270 SER A N 1
ATOM 2102 C CA . SER A 1 270 ? 23.989 -37.366 -3.101 1.00 29.27 270 SER A CA 1
ATOM 2103 C C . SER A 1 270 ? 23.823 -38.463 -2.041 1.00 29.27 270 SER A C 1
ATOM 2105 O O . SER A 1 270 ? 23.711 -39.627 -2.404 1.00 29.27 270 SER A O 1
ATOM 2107 N N . ASN A 1 271 ? 23.748 -38.120 -0.751 1.00 30.89 271 ASN A N 1
ATOM 2108 C CA . ASN A 1 271 ? 23.548 -39.101 0.325 1.00 30.89 271 ASN A CA 1
ATOM 2109 C C . ASN A 1 271 ? 22.069 -39.384 0.656 1.00 30.89 271 ASN A C 1
ATOM 2111 O O . ASN A 1 271 ? 21.809 -40.154 1.575 1.00 30.89 271 ASN A O 1
ATOM 2115 N N . LEU A 1 272 ? 21.106 -38.795 -0.069 1.00 35.34 272 LEU A N 1
ATOM 2116 C CA . LEU A 1 272 ? 19.680 -39.150 0.051 1.00 35.34 272 LEU A CA 1
ATOM 2117 C C . LEU A 1 272 ? 19.162 -40.062 -1.074 1.00 35.34 272 LEU A C 1
ATOM 2119 O O . LEU A 1 272 ? 18.000 -40.450 -1.049 1.00 35.34 272 LEU A O 1
ATOM 2123 N N . PHE A 1 273 ? 20.017 -40.440 -2.027 1.00 37.50 273 PHE A N 1
ATOM 2124 C CA . PHE A 1 273 ? 19.724 -41.482 -3.012 1.00 37.50 273 PHE A CA 1
ATOM 2125 C C . PHE A 1 273 ? 20.695 -42.646 -2.832 1.00 37.50 273 PHE A C 1
ATOM 2127 O O . PHE A 1 273 ? 21.568 -42.893 -3.659 1.00 37.50 273 PHE A O 1
ATOM 2134 N N . ALA A 1 274 ? 20.542 -43.364 -1.727 1.00 27.02 274 ALA A N 1
ATOM 2135 C CA . ALA A 1 274 ? 21.006 -44.733 -1.637 1.00 27.02 274 ALA A CA 1
ATOM 2136 C C . ALA A 1 274 ? 20.037 -45.518 -0.755 1.00 27.02 274 ALA A C 1
ATOM 2138 O O . ALA A 1 274 ? 19.804 -45.158 0.394 1.00 27.02 274 ALA A O 1
ATOM 2139 N N . VAL A 1 275 ? 19.580 -46.627 -1.329 1.00 26.08 275 VAL A N 1
ATOM 2140 C CA . VAL A 1 275 ? 18.760 -47.698 -0.759 1.00 26.08 275 VAL A CA 1
ATOM 2141 C C . VAL A 1 275 ? 17.242 -47.534 -0.926 1.00 26.08 275 VAL A C 1
ATOM 2143 O O . VAL A 1 275 ? 16.623 -46.596 -0.435 1.00 26.08 275 VAL A O 1
ATOM 2146 N N . VAL A 1 276 ? 16.750 -48.497 -1.714 1.00 31.86 276 VAL A N 1
ATOM 2147 C CA . VAL A 1 276 ? 15.409 -49.088 -1.865 1.00 31.86 276 VAL A CA 1
ATOM 2148 C C . VAL A 1 276 ? 14.447 -48.816 -0.715 1.00 31.86 276 VAL A C 1
ATOM 2150 O O . VAL A 1 276 ? 14.858 -49.022 0.447 1.00 31.86 276 VAL A O 1
#

Secondary structure (DSSP, 8-state):
--HHHHHHHIIIIIB-TTS--TT-SSSSSB--SS--S-HHHHS----SS-GGGGSS---EEEEEEEEEGGGHHHHHHHHHHHHHHS----TTT-EEEEEE--B-STT-TTBTS-EEEEEEEEE--SSTTTPPPTTHHHHHHHHHHHHHTTPEEPTTSS-GGGS-HHHHHHH-TTHHHHHHHHHHH-TT-TT--HHHHHHHTS-------TT---GGGGTSS---SGGGSPTTEEEEEETTEEEEEESS-----TTTTTT---HHHHHHHGGGS---

InterPro domains:
  IPR007173 D-arabinono-1,4-lactone oxidase, C-terminal domain [PF04030] (66-198)
  IPR016171 Vanillyl-alcohol oxidase, C-terminal subdomain 2 [G3DSA:1.10.45.10] (166-200)

pLDDT: mean 78.21, std 20.91, range [26.08, 98.31]

Sequence (276 aa):
MGAIQVWTELSLYKQAPLRQPVFSEDGGFTLTNPATGYAHGLMQNRCQKCVWDYGPGTYVHEFAAALDLKRFREAVEGIRNILRLQGASFPLYGIFIRFSPSSTAMMSIEYGRATVHIEIVTPMRKNPFKNARSGLGSVQAIEQLLISLGGRPHWSMCGQSFHTKSMLAANSPNIAKFRAMMKKYDPNGVFLNKFGERITGASNQLTVDTRAIHCALNSNCICSKNADCATGQICKKMYGFNVCKDVLRQILPLNLFTHVTDELVLRKISNLFAVV

Organism: NCBI:txid35572